Protein AF-0000000074210516 (afdb_homodimer)

InterPro domains:
  IPR000072 PDGF/VEGF domain [PF00341] (25-112)
  IPR000072 PDGF/VEGF domain [PS50278] (55-117)
  IPR029034 Cystine-knot cytokine [G3DSA:2.10.90.10] (8-129)
  IPR029034 Cystine-knot cytokine [SSF57501] (15-116)

Nearest PDB structures (foldseek):
  2x1w-assembly2_C  TM=8.135E-01  e=5.808E-06  Homo sapiens
  8fcu-assembly1_I  TM=5.838E-01  e=8.949E+00  Nostoc sp. 'Peltigera membranacea cyanobiont' 210A
  2x03-assembly1_A  TM=2.018E-01  e=4.425E+00  Streptomyces coelicolor A3(2)
  8ow0-assembly1_N  TM=2.226E-01  e=3.375E+00  Saccharomyces cerevisiae
  8y3n-assembly1_D  TM=1.874E-01  e=4.931E+00  Emesvirus zinderi

Foldseek 3Di:
DVVVVVVVVVVVVVCCVVQAAQKFWDWDWDADDDPDPQKAWVPRTDIATFWWCVRHPDPDPQKIKHFPAKDKDKDKTWMKGFDCPDPVDSDGDIDDIDIWIWIDIHGGTMDIDGDDPVVVPPVVDDSVGPGPPPDD/DVVVVVVVVVVVVVCCVVQAAQKFWDWDWDADDDPDPQKAWVPRTDIATFWWCVRHPDPDPQKIKHFPAKDKDKDKTWMKGFDCPDPVDSDGDIDDIDIWIWIDIHGGTMDIDGDDPVVVPPVVDDSVGPTPPPDD

Solvent-accessible surface area (backbone atoms only — not comparable to full-atom values): 14757 Å² total; per-residue (Å²): 112,72,66,57,49,51,51,46,16,51,51,43,39,48,49,26,58,74,72,24,36,38,46,57,39,31,79,31,38,45,63,65,81,76,86,46,86,52,48,42,55,41,55,52,42,40,70,36,28,37,40,28,58,45,42,8,46,46,89,48,87,63,35,39,21,32,61,74,36,69,44,78,43,79,44,39,25,41,30,39,41,53,38,73,54,55,95,86,46,92,51,65,45,74,47,78,72,40,74,40,48,37,44,38,70,27,32,70,26,27,32,66,39,71,69,44,93,73,54,71,59,57,79,69,58,71,63,61,52,59,79,50,80,68,82,128,109,71,64,57,50,50,51,47,16,51,50,43,38,49,48,26,59,74,72,24,35,37,46,59,40,33,79,30,38,45,63,63,82,76,84,46,87,52,48,43,55,40,55,51,42,40,70,36,29,38,41,28,59,45,43,8,45,47,88,49,86,62,36,40,20,31,59,74,36,69,44,78,44,78,44,39,25,40,31,40,38,53,38,73,53,56,94,86,46,90,51,64,45,74,47,78,72,39,71,38,48,36,42,39,70,28,33,69,26,27,32,68,40,70,70,46,92,72,54,71,60,57,78,68,58,69,62,63,53,58,78,49,80,66,83,127

Secondary structure (DSSP, 8-state):
-HHHHHHHHHHHHHHHHHHTBTTS-EEEEEE---S-TTEEEESSEEEEEE-STTT-B-SSTTEEEEEEEEEEEEEEEEEEEEEE--TTS--EEEPPPEEEEEEEEEEEEEEEEE--TTGGGTTS-------B----/-HHHHHHHHHHHHHHHHHHTBTTS-EEEEEE---S-TTEEEESSEEEEEE-STTT-B-SSTTEEEEEEEEEEEEEEEEEEEEEE--TTS--EEEPPPEEEEEEEEEEEEEEEEE--TTGGGTTS-------B----

Radius of gyration: 23.24 Å; Cα contacts (8 Å, |Δi|>4): 581; chains: 2; bounding box: 39×78×63 Å

pLDDT: mean 83.71, std 19.77, range [29.58, 98.62]

Sequence (272 aa):
MITEDYAKAFDHGARVRNEGACHQPRSMIIYVNKTDPSKVHLPRGTVLHRCNDQTGCCSNPSESCVAIEMQTVELYFITITLQVQSPFKNRRVRQSPKIEKLLFTNHTLCGCRIRNSSDQDINSDDDHNRENEVDLMITEDYAKAFDHGARVRNEGACHQPRSMIIYVNKTDPSKVHLPRGTVLHRCNDQTGCCSNPSESCVAIEMQTVELYFITITLQVQSPFKNRRVRQSPKIEKLLFTNHTLCGCRIRNSSDQDINSDDDHNRENEVDL

Organism: Dermatophagoides pteronyssinus (NCBI:txid6956)

Structure (mmCIF, N/CA/C/O backbone):
data_AF-0000000074210516-model_v1
#
loop_
_entity.id
_entity.type
_entity.pdbx_description
1 polymer 'Uncharacterized protein LOC113796617 isoform X2'
#
loop_
_atom_site.group_PDB
_atom_site.id
_atom_site.type_symbol
_atom_site.label_atom_id
_atom_site.label_alt_id
_atom_site.label_comp_id
_atom_site.label_asym_id
_atom_site.label_entity_id
_atom_site.label_seq_id
_atom_site.pdbx_PDB_ins_code
_atom_site.Cartn_x
_atom_site.Cartn_y
_atom_site.Cartn_z
_atom_site.occupancy
_atom_site.B_iso_or_equiv
_atom_site.auth_seq_id
_atom_site.auth_comp_id
_atom_site.auth_asym_id
_atom_site.auth_atom_id
_atom_site.pdbx_PDB_model_num
ATOM 1 N N . MET A 1 1 ? -13.516 24.891 22.609 1 54.72 1 MET A N 1
ATOM 2 C CA . MET A 1 1 ? -13.469 24.672 21.172 1 54.72 1 MET A CA 1
ATOM 3 C C . MET A 1 1 ? -12.031 24.422 20.703 1 54.72 1 MET A C 1
ATOM 5 O O . MET A 1 1 ? -11.758 23.422 20.031 1 54.72 1 MET A O 1
ATOM 9 N N . ILE A 1 2 ? -11.094 25.359 21.172 1 62.84 2 ILE A N 1
ATOM 10 C CA . ILE A 1 2 ? -9.688 25.328 20.781 1 62.84 2 ILE A CA 1
ATOM 11 C C . ILE A 1 2 ? -9.016 24.094 21.359 1 62.84 2 ILE A C 1
ATOM 13 O O . ILE A 1 2 ? -8.328 23.359 20.656 1 62.84 2 ILE A O 1
ATOM 17 N N . THR A 1 3 ? -9.508 23.812 22.562 1 77.81 3 THR A N 1
ATOM 18 C CA . THR A 1 3 ? -8.867 22.703 23.266 1 77.81 3 THR A CA 1
ATOM 19 C C . THR A 1 3 ? -9.266 21.359 22.656 1 77.81 3 THR A C 1
ATOM 21 O O . THR A 1 3 ? -8.438 20.453 22.547 1 77.81 3 THR A O 1
ATOM 24 N N . GLU A 1 4 ? -10.461 21.328 22.234 1 90.12 4 GLU A N 1
ATOM 25 C CA . GLU A 1 4 ? -10.938 20.078 21.656 1 90.12 4 GLU A CA 1
ATOM 26 C C . GLU A 1 4 ? -10.258 19.797 20.328 1 90.12 4 GLU A C 1
ATOM 28 O O . GLU A 1 4 ? -9.898 18.641 20.031 1 90.12 4 GLU A O 1
ATOM 33 N N . ASP A 1 5 ? -10 20.812 19.641 1 93 5 ASP A N 1
ATOM 34 C CA . ASP A 1 5 ? -9.336 20.656 18.359 1 93 5 ASP A CA 1
ATOM 35 C C . ASP A 1 5 ? -7.891 20.203 18.531 1 93 5 ASP A C 1
ATOM 37 O O . ASP A 1 5 ? -7.395 19.375 17.766 1 93 5 ASP A O 1
ATOM 41 N N . TYR A 1 6 ? -7.281 20.688 19.594 1 94.38 6 TYR A N 1
ATOM 42 C CA . TYR A 1 6 ? -5.914 20.281 19.891 1 94.38 6 TYR A CA 1
ATOM 43 C C . TYR A 1 6 ? -5.852 18.812 20.266 1 94.38 6 TYR A C 1
ATOM 45 O O . TYR A 1 6 ? -4.945 18.094 19.828 1 94.38 6 TYR A O 1
ATOM 53 N N . ALA A 1 7 ? -6.848 18.453 21 1 96.5 7 ALA A N 1
ATOM 54 C CA . ALA A 1 7 ? -6.898 17.047 21.406 1 96.5 7 ALA A CA 1
ATOM 55 C C . ALA A 1 7 ? -7.078 16.141 20.188 1 96.5 7 ALA A C 1
ATOM 57 O O . ALA A 1 7 ? -6.438 15.086 20.094 1 96.5 7 ALA A O 1
ATOM 58 N N . LYS A 1 8 ? -7.891 16.516 19.281 1 97.81 8 LYS A N 1
ATOM 59 C CA . LYS A 1 8 ? -8.133 15.719 18.078 1 97.81 8 LYS A CA 1
ATOM 60 C C . LYS A 1 8 ? -6.879 15.656 17.203 1 97.81 8 LYS A C 1
ATOM 62 O O . LYS A 1 8 ? -6.594 14.625 16.594 1 97.81 8 LYS A O 1
ATOM 67 N N . ALA A 1 9 ? -6.188 16.781 17.172 1 97.88 9 ALA A N 1
ATOM 68 C CA . ALA A 1 9 ? -4.945 16.812 16.406 1 97.88 9 ALA A CA 1
ATOM 69 C C . ALA A 1 9 ? -3.895 15.898 17.031 1 97.88 9 ALA A C 1
ATOM 71 O O . ALA A 1 9 ? -3.199 15.172 16.312 1 97.88 9 ALA A O 1
ATOM 72 N N . PHE A 1 10 ? -3.844 15.906 18.328 1 97.44 10 PHE A N 1
ATOM 73 C CA . PHE A 1 10 ? -2.896 15.047 19.016 1 97.44 10 PHE A CA 1
ATOM 74 C C . PHE A 1 10 ? -3.258 13.578 18.828 1 97.44 10 PHE A C 1
ATOM 76 O O . PHE A 1 10 ? -2.381 12.734 18.625 1 97.44 10 PHE A O 1
ATOM 83 N N . ASP A 1 11 ? -4.535 13.273 18.906 1 97.75 11 ASP A N 1
ATOM 84 C CA . ASP A 1 11 ? -4.996 11.906 18.703 1 97.75 11 ASP A CA 1
ATOM 85 C C . ASP A 1 11 ? -4.656 11.422 17.297 1 97.75 11 ASP A C 1
ATOM 87 O O . ASP A 1 11 ? -4.203 10.289 17.125 1 97.75 11 ASP A O 1
ATOM 91 N N . HIS A 1 12 ? -4.895 12.258 16.375 1 98.25 12 HIS A N 1
ATOM 92 C CA . HIS A 1 12 ? -4.555 11.898 15 1 98.25 12 HIS A CA 1
ATOM 93 C C . HIS A 1 12 ? -3.062 11.617 14.859 1 98.25 12 HIS A C 1
ATOM 95 O O . HIS A 1 12 ? -2.672 10.609 14.258 1 98.25 12 HIS A O 1
ATOM 101 N N . GLY A 1 13 ? -2.219 12.508 15.352 1 97.5 13 GLY A N 1
ATOM 102 C CA . GLY A 1 13 ? -0.781 12.289 15.328 1 97.5 13 GLY A CA 1
ATOM 103 C C . GLY A 1 13 ? -0.368 10.977 15.961 1 97.5 13 GLY A C 1
ATOM 104 O O . GLY A 1 13 ? 0.507 10.281 15.445 1 97.5 13 GLY A O 1
ATOM 105 N N . ALA A 1 14 ? -1.009 10.641 17.062 1 97.81 14 ALA A N 1
ATOM 106 C CA . ALA A 1 14 ? -0.721 9.383 17.766 1 97.81 14 ALA A CA 1
ATOM 107 C C . ALA A 1 14 ? -1.106 8.188 16.906 1 97.81 14 ALA A C 1
ATOM 109 O O . ALA A 1 14 ? -0.384 7.188 16.859 1 97.81 14 ALA A O 1
ATOM 110 N N . ARG A 1 15 ? -2.219 8.273 16.266 1 97.44 15 ARG A N 1
ATOM 111 C CA . ARG A 1 15 ? -2.656 7.195 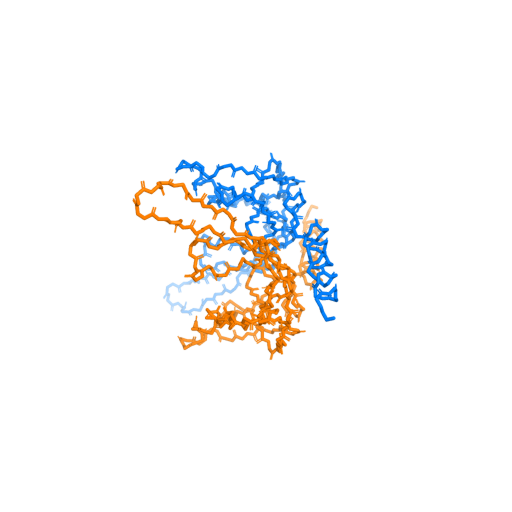15.383 1 97.44 15 ARG A CA 1
ATOM 112 C C . ARG A 1 15 ? -1.637 6.941 14.273 1 97.44 15 ARG A C 1
ATOM 114 O O . ARG A 1 15 ? -1.282 5.793 14 1 97.44 15 A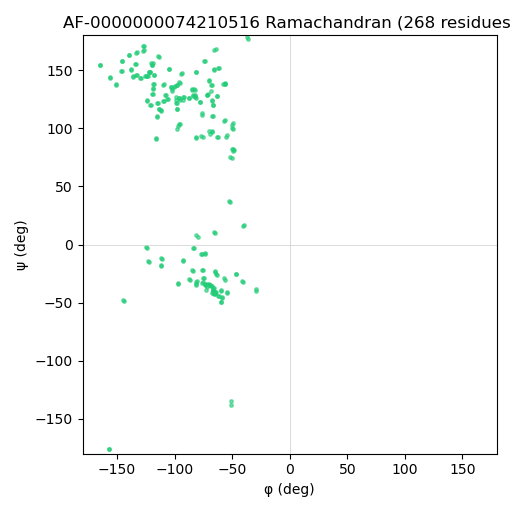RG A O 1
ATOM 121 N N . VAL A 1 16 ? -1.176 8.031 13.672 1 97.81 16 VAL A N 1
ATOM 122 C CA . VAL A 1 16 ? -0.21 7.906 12.586 1 97.81 16 VAL A CA 1
ATOM 123 C C . VAL A 1 16 ? 1.096 7.324 13.125 1 97.81 16 VAL A C 1
ATOM 125 O O . VAL A 1 16 ? 1.711 6.469 12.484 1 97.81 16 VAL A O 1
ATOM 128 N N . ARG A 1 17 ? 1.517 7.766 14.234 1 96.44 17 ARG A N 1
ATOM 129 C CA . ARG A 1 17 ? 2.736 7.242 14.844 1 96.44 17 ARG A CA 1
ATOM 130 C C . ARG A 1 17 ? 2.615 5.746 15.102 1 96.44 17 ARG A C 1
ATOM 132 O O . ARG A 1 17 ? 3.566 4.992 14.883 1 96.44 1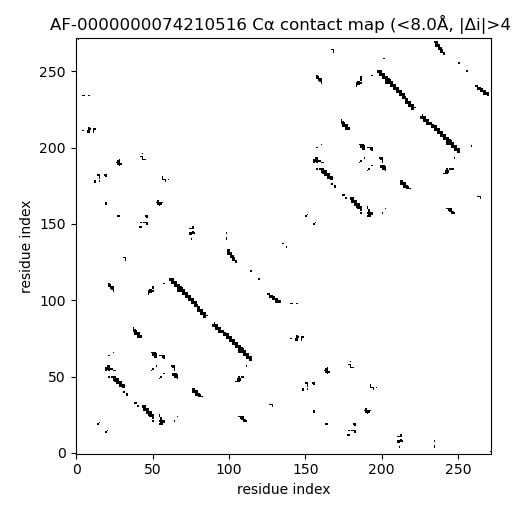7 ARG A O 1
ATOM 139 N N . ASN A 1 18 ? 1.484 5.297 15.531 1 96.75 18 ASN A N 1
ATOM 140 C CA . ASN A 1 18 ? 1.283 3.902 15.914 1 96.75 18 ASN A CA 1
ATOM 141 C C . ASN A 1 18 ? 1.036 3.016 14.695 1 96.75 18 ASN A C 1
ATOM 143 O O . ASN A 1 18 ? 1.5 1.875 14.648 1 96.75 18 ASN A O 1
ATOM 147 N N . GLU A 1 19 ? 0.359 3.588 13.703 1 97 19 GLU A N 1
ATOM 148 C CA . GLU A 1 19 ? -0.12 2.736 12.617 1 97 19 GLU A CA 1
ATOM 149 C C . GLU A 1 19 ? 0.609 3.041 11.312 1 97 19 GLU A C 1
ATOM 151 O O . GLU A 1 19 ? 0.615 2.221 10.391 1 97 19 GLU A O 1
ATOM 156 N N . GLY A 1 20 ? 1.212 4.18 11.258 1 97.69 20 GLY A N 1
ATOM 157 C CA . GLY A 1 20 ? 1.669 4.617 9.945 1 97.69 20 GLY A CA 1
ATOM 158 C C . GLY A 1 20 ? 3.152 4.93 9.906 1 97.69 20 GLY A C 1
ATOM 159 O O . GLY A 1 20 ? 3.689 5.281 8.859 1 97.69 20 GLY A O 1
ATOM 160 N N . ALA A 1 21 ? 3.805 4.824 11.055 1 97.06 21 ALA A N 1
ATOM 161 C CA . ALA A 1 21 ? 5.234 5.125 11.07 1 97.06 21 ALA A CA 1
ATOM 162 C C . ALA A 1 21 ? 6.016 4.117 10.234 1 97.06 21 ALA A C 1
ATOM 164 O O . ALA A 1 21 ? 5.602 2.963 10.094 1 97.06 21 ALA A O 1
ATOM 165 N N . CYS A 1 22 ? 7.145 4.547 9.672 1 97.75 22 CYS A N 1
ATOM 166 C CA . CYS A 1 22 ? 8.031 3.693 8.883 1 97.75 22 CYS A CA 1
ATOM 167 C C . CYS A 1 22 ? 8.938 2.871 9.789 1 97.75 22 CYS A C 1
ATOM 169 O O . CYS A 1 22 ? 10.023 3.32 10.164 1 97.75 22 CYS A O 1
ATOM 171 N N . HIS A 1 23 ? 8.477 1.707 10.102 1 95.44 23 HIS A N 1
ATOM 172 C CA . HIS A 1 23 ? 9.289 0.825 10.93 1 95.44 23 HIS A CA 1
ATOM 173 C C . HIS A 1 23 ? 9.117 -0.633 10.516 1 95.44 23 HIS A C 1
ATOM 175 O O . HIS A 1 23 ? 10.102 -1.361 10.367 1 95.44 23 HIS A O 1
ATOM 181 N N . GLN A 1 24 ? 7.906 -1.061 10.375 1 96.12 24 GLN A N 1
ATOM 182 C CA . GLN A 1 24 ? 7.613 -2.438 9.992 1 96.12 24 GLN A CA 1
ATOM 183 C C . GLN A 1 24 ? 7.062 -2.51 8.57 1 96.12 24 GLN A C 1
ATOM 185 O O . GLN A 1 24 ? 6.203 -1.712 8.188 1 96.12 24 GLN A O 1
ATOM 190 N N . PRO A 1 25 ? 7.539 -3.516 7.84 1 98 25 PRO A N 1
ATOM 191 C CA . PRO A 1 25 ? 6.965 -3.697 6.504 1 98 25 PRO A CA 1
ATOM 192 C C . PRO A 1 25 ? 5.473 -4.016 6.543 1 98 25 PRO A C 1
ATOM 194 O O . PRO A 1 25 ? 4.977 -4.547 7.543 1 98 25 PRO A O 1
ATOM 197 N N . ARG A 1 26 ? 4.766 -3.648 5.504 1 98.12 26 ARG A N 1
ATOM 198 C CA . ARG A 1 26 ? 3.33 -3.893 5.414 1 98.12 26 ARG A CA 1
ATOM 199 C C . ARG A 1 26 ? 3 -4.777 4.215 1 98.12 26 ARG A C 1
ATOM 201 O O . ARG A 1 26 ? 3.729 -4.781 3.223 1 98.12 26 ARG A O 1
ATOM 208 N N . SER A 1 27 ? 1.932 -5.449 4.32 1 97.44 27 SER A N 1
ATOM 209 C CA . SER A 1 27 ? 1.502 -6.355 3.262 1 97.44 27 SER A CA 1
ATOM 210 C C . SER A 1 27 ? 1.103 -5.586 2.006 1 97.44 27 SER A C 1
ATOM 212 O O . SER A 1 27 ? 0.46 -4.539 2.09 1 97.44 27 SER A O 1
ATOM 214 N N . MET A 1 28 ? 1.498 -6.066 0.887 1 98.06 28 MET A N 1
ATOM 215 C CA . MET A 1 28 ? 1.169 -5.508 -0.422 1 98.06 28 MET A CA 1
ATOM 216 C C . MET A 1 28 ? 1.032 -6.609 -1.466 1 98.06 28 MET A C 1
ATOM 218 O O . MET A 1 28 ? 1.667 -7.66 -1.352 1 98.06 28 MET A O 1
ATOM 222 N N . ILE A 1 29 ? 0.2 -6.332 -2.398 1 97.88 29 ILE A N 1
ATOM 223 C CA . ILE A 1 29 ? 0.062 -7.266 -3.51 1 97.88 29 ILE A CA 1
ATOM 224 C C . ILE A 1 29 ? 1.139 -6.984 -4.555 1 97.88 29 ILE A C 1
ATOM 226 O O . ILE A 1 29 ? 1.304 -5.848 -4.996 1 97.88 29 ILE A O 1
ATOM 230 N N . ILE A 1 30 ? 1.828 -8.008 -4.898 1 97.31 30 ILE A N 1
ATOM 231 C CA . ILE A 1 30 ? 2.82 -7.941 -5.965 1 97.31 30 ILE A CA 1
ATOM 232 C C . ILE A 1 30 ? 2.463 -8.938 -7.066 1 97.31 30 ILE A C 1
ATOM 234 O O . ILE A 1 30 ? 2.367 -10.141 -6.816 1 97.31 30 ILE A O 1
ATOM 238 N N . TYR A 1 31 ? 2.258 -8.406 -8.234 1 95.12 31 TYR A N 1
ATOM 239 C CA . TYR A 1 31 ? 1.896 -9.273 -9.352 1 95.12 31 TYR A CA 1
ATOM 240 C C . TYR A 1 31 ? 3.135 -9.93 -9.953 1 95.12 31 TYR A C 1
ATOM 242 O O . TYR A 1 31 ? 4.215 -9.336 -9.969 1 95.12 31 TYR A O 1
ATOM 250 N N . VAL A 1 32 ? 2.869 -11.078 -10.414 1 93.94 32 VAL A N 1
ATOM 251 C CA . VAL A 1 32 ? 3.953 -11.797 -11.07 1 93.94 32 VAL A CA 1
ATOM 252 C C . VAL A 1 32 ? 4.34 -11.086 -12.367 1 93.94 32 VAL A C 1
ATOM 254 O O . VAL A 1 32 ? 3.473 -10.719 -13.164 1 93.94 32 VAL A O 1
ATOM 257 N N . ASN A 1 33 ? 5.594 -10.75 -12.484 1 82.06 33 ASN A N 1
ATOM 258 C CA . ASN A 1 33 ? 6.078 -10.195 -13.742 1 82.06 33 ASN A CA 1
ATOM 259 C C . ASN A 1 33 ? 6.047 -11.234 -14.859 1 82.06 33 ASN A C 1
ATOM 261 O O . ASN A 1 33 ? 6.832 -12.188 -14.852 1 82.06 33 ASN A O 1
ATOM 265 N N . LYS A 1 34 ? 5.141 -10.961 -15.734 1 74.88 34 LYS A N 1
ATOM 266 C CA . LYS A 1 34 ? 4.973 -11.938 -16.812 1 74.88 34 LYS A CA 1
ATOM 267 C C . LYS A 1 34 ? 6.094 -11.82 -17.844 1 74.88 34 LYS A C 1
ATOM 269 O O . LYS A 1 34 ? 6.324 -10.742 -18.391 1 74.88 34 LYS A O 1
ATOM 274 N N . THR A 1 35 ? 6.934 -12.82 -17.938 1 76.38 35 THR A N 1
ATOM 275 C CA . THR A 1 35 ? 7.93 -12.875 -19.016 1 76.38 35 THR A CA 1
ATOM 276 C C . THR A 1 35 ? 7.355 -13.547 -20.25 1 76.38 35 THR A C 1
ATOM 278 O O . THR A 1 35 ? 7.746 -13.227 -21.375 1 76.38 35 THR A O 1
ATOM 281 N N . ASP A 1 36 ? 6.426 -14.461 -20.031 1 81.19 36 ASP A N 1
ATOM 282 C CA . ASP A 1 36 ? 5.758 -15.211 -21.094 1 81.19 36 ASP A CA 1
ATOM 283 C C . ASP A 1 36 ? 4.266 -14.883 -21.141 1 81.19 36 ASP A C 1
ATOM 285 O O . ASP A 1 36 ? 3.508 -15.297 -20.266 1 81.19 36 ASP A O 1
ATOM 289 N N . PRO A 1 37 ? 3.918 -14.211 -22.188 1 83.06 37 PRO A N 1
ATOM 290 C CA . PRO A 1 37 ? 2.514 -13.797 -22.266 1 83.06 37 PRO A CA 1
ATOM 291 C C . PRO A 1 37 ? 1.558 -14.984 -22.359 1 83.06 37 PRO A C 1
ATOM 293 O O . PRO A 1 37 ? 0.363 -14.844 -22.078 1 83.06 37 PRO A O 1
ATOM 296 N N . SER A 1 38 ? 2.029 -16.094 -22.859 1 84.56 38 SER A N 1
ATOM 297 C CA . SER A 1 38 ? 1.173 -17.266 -23 1 84.56 38 SER A CA 1
ATOM 298 C C . SER A 1 38 ? 0.952 -17.969 -21.672 1 84.56 38 SER A C 1
ATOM 300 O O . SER A 1 38 ? 0.129 -18.875 -21.562 1 84.56 38 SER A O 1
ATOM 302 N N . LYS A 1 39 ? 1.723 -17.469 -20.719 1 88.44 39 LYS A N 1
ATOM 303 C CA . LYS A 1 39 ? 1.672 -18.125 -19.406 1 88.44 39 LYS A CA 1
ATOM 304 C C . LYS A 1 39 ? 0.846 -17.297 -18.422 1 88.44 39 LYS A C 1
ATOM 306 O O . LYS A 1 39 ? 0.975 -16.078 -18.359 1 88.44 39 LYS A O 1
ATOM 311 N N . VAL A 1 40 ? 0.035 -18.047 -17.75 1 89.94 40 VAL A N 1
ATOM 312 C CA . VAL A 1 40 ? -0.747 -17.422 -16.703 1 89.94 40 VAL A CA 1
ATOM 313 C C . VAL A 1 40 ? -0.413 -18.062 -15.352 1 89.94 40 VAL A C 1
ATOM 315 O O . VAL A 1 40 ? -0.429 -19.281 -15.227 1 89.94 40 VAL A O 1
ATOM 318 N N . HIS A 1 41 ? -0.117 -17.219 -14.414 1 94.44 41 HIS A N 1
ATOM 319 C CA . HIS A 1 41 ? 0.14 -17.688 -13.055 1 94.44 41 HIS A CA 1
ATOM 320 C C . HIS A 1 41 ? -1.111 -17.578 -12.195 1 94.44 41 HIS A C 1
ATOM 322 O O . HIS A 1 41 ? -1.831 -16.578 -12.258 1 94.44 41 HIS A O 1
ATOM 328 N N . LEU A 1 42 ? -1.248 -18.625 -11.391 1 93.81 42 LEU A N 1
ATOM 329 C CA . LEU A 1 42 ? -2.34 -18.609 -10.422 1 93.81 42 LEU A CA 1
ATOM 330 C C . LEU A 1 42 ? -1.811 -18.797 -9.008 1 93.81 42 LEU A C 1
ATOM 332 O O . LEU A 1 42 ? -1.242 -19.844 -8.688 1 93.81 42 LEU A O 1
ATOM 336 N N . PRO A 1 43 ? -2.086 -17.875 -8.078 1 95.62 43 PRO A N 1
ATOM 337 C CA . PRO A 1 43 ? -2.729 -16.578 -8.312 1 95.62 43 PRO A CA 1
ATOM 338 C C . PRO A 1 43 ? -1.875 -15.641 -9.172 1 95.62 43 PRO A C 1
ATOM 340 O O . PRO A 1 43 ? -0.696 -15.922 -9.406 1 95.62 43 PRO A O 1
ATOM 343 N N . ARG A 1 44 ? -2.551 -14.516 -9.656 1 94.5 44 ARG A N 1
ATOM 344 C CA . ARG A 1 44 ? -1.854 -13.562 -10.516 1 94.5 44 ARG A CA 1
ATOM 345 C C . ARG A 1 44 ? -0.844 -12.742 -9.727 1 94.5 44 ARG A C 1
ATOM 347 O O . ARG A 1 44 ? 0.155 -12.273 -10.273 1 94.5 44 ARG A O 1
ATOM 354 N N . GLY A 1 45 ? -1.232 -12.492 -8.516 1 96.38 45 GLY A N 1
ATOM 355 C CA . GLY A 1 45 ? -0.37 -11.773 -7.59 1 96.38 45 GLY A CA 1
ATOM 356 C C . GLY A 1 45 ? -0.173 -12.508 -6.273 1 96.38 45 GLY A C 1
ATOM 357 O O . GLY A 1 45 ? -0.824 -13.523 -6.02 1 96.38 45 GLY A O 1
ATOM 358 N N . THR A 1 46 ? 0.72 -12.008 -5.496 1 97.81 46 THR A N 1
ATOM 359 C CA . THR A 1 46 ? 1.025 -12.602 -4.203 1 97.81 46 THR A CA 1
ATOM 360 C C . THR A 1 46 ? 1.104 -11.531 -3.119 1 97.81 46 THR A C 1
ATOM 362 O O . THR A 1 46 ? 1.133 -10.336 -3.422 1 97.81 46 THR A O 1
ATOM 365 N N . VAL A 1 47 ? 1.064 -11.977 -1.89 1 98.12 47 VAL A N 1
ATOM 366 C CA . VAL A 1 47 ? 1.162 -11.086 -0.737 1 98.12 47 VAL A CA 1
ATOM 367 C C . VAL A 1 47 ? 2.598 -11.07 -0.219 1 98.12 47 VAL A C 1
ATOM 369 O O . VAL A 1 47 ? 3.129 -12.102 0.195 1 98.12 47 VAL A O 1
ATOM 372 N N . LEU A 1 48 ? 3.168 -9.945 -0.294 1 98.5 48 LEU A N 1
ATOM 373 C CA . LEU A 1 48 ? 4.5 -9.719 0.259 1 98.5 48 LEU A CA 1
ATOM 374 C C . LEU A 1 48 ? 4.504 -8.516 1.198 1 98.5 48 LEU A C 1
ATOM 376 O O . LEU A 1 48 ? 3.533 -7.762 1.252 1 98.5 48 LEU A O 1
ATOM 380 N N . HIS A 1 49 ? 5.578 -8.438 1.931 1 98.5 49 HIS A N 1
ATOM 381 C CA . HIS A 1 49 ? 5.754 -7.258 2.768 1 98.5 49 HIS A CA 1
ATOM 382 C C . HIS A 1 49 ? 6.707 -6.258 2.117 1 98.5 49 HIS A C 1
ATOM 384 O O . HIS A 1 49 ? 7.738 -6.648 1.562 1 98.5 49 HIS A O 1
ATOM 390 N N . ARG A 1 50 ? 6.34 -4.961 2.154 1 98.31 50 ARG A N 1
ATOM 391 C CA . ARG A 1 50 ? 7.105 -3.916 1.481 1 98.31 50 ARG A CA 1
ATOM 392 C C . ARG A 1 50 ? 7.227 -2.676 2.361 1 98.31 50 ARG A C 1
ATOM 394 O O . ARG A 1 50 ? 6.395 -2.447 3.24 1 98.31 50 ARG A O 1
ATOM 401 N N . CYS A 1 51 ? 8.312 -2.061 2.096 1 98.44 51 CYS A N 1
ATOM 402 C CA . CYS A 1 51 ? 8.562 -0.744 2.674 1 98.44 51 CYS A CA 1
ATOM 403 C C . CYS A 1 51 ? 8.555 0.335 1.598 1 98.44 51 CYS A C 1
ATOM 405 O O . CYS A 1 51 ? 9.398 0.331 0.701 1 98.44 51 CYS A O 1
ATOM 407 N N . ASN A 1 52 ? 7.629 1.218 1.661 1 97.62 52 ASN A N 1
ATOM 408 C CA . ASN A 1 52 ? 7.625 2.396 0.801 1 97.62 52 ASN A CA 1
ATOM 409 C C . ASN A 1 52 ? 6.805 3.531 1.406 1 97.62 52 ASN A C 1
ATOM 411 O O . ASN A 1 52 ? 6.324 3.422 2.535 1 97.62 52 ASN A O 1
ATOM 415 N N . ASP A 1 53 ? 6.652 4.609 0.71 1 96.75 53 ASP A N 1
ATOM 416 C CA . ASP A 1 53 ? 6.012 5.797 1.271 1 96.75 53 ASP A CA 1
ATOM 417 C C . ASP A 1 53 ? 4.504 5.602 1.392 1 96.75 53 ASP A C 1
ATOM 419 O O . ASP A 1 53 ? 3.818 6.402 2.031 1 96.75 53 ASP A O 1
ATOM 423 N N . GLN A 1 54 ? 3.965 4.508 0.87 1 97.31 54 GLN A N 1
ATOM 424 C CA . GLN A 1 54 ? 2.555 4.172 1.038 1 97.31 54 GLN A CA 1
ATOM 425 C C . GLN A 1 54 ? 2.348 3.266 2.248 1 97.31 54 GLN A C 1
ATOM 427 O O . GLN A 1 54 ? 1.218 3.084 2.709 1 97.31 54 GLN A O 1
ATOM 432 N N . THR A 1 55 ? 3.469 2.709 2.77 1 97.5 55 THR A N 1
ATOM 433 C CA . THR A 1 55 ? 3.365 1.762 3.875 1 97.5 55 THR A CA 1
ATOM 434 C C . THR A 1 55 ? 3.955 2.352 5.152 1 97.5 55 THR A C 1
ATOM 436 O O . THR A 1 55 ? 3.773 1.801 6.238 1 97.5 55 THR A O 1
ATOM 439 N N . GLY A 1 56 ? 4.668 3.488 4.992 1 98.06 56 GLY A N 1
ATOM 440 C CA . GLY A 1 56 ? 5.273 4.137 6.145 1 98.06 56 GLY A CA 1
ATOM 441 C C . GLY A 1 56 ? 5.527 5.617 5.93 1 98.06 56 GLY A C 1
ATOM 442 O O . GLY A 1 56 ? 5.938 6.031 4.844 1 98.06 56 GLY A O 1
ATOM 443 N N . CYS A 1 57 ? 5.363 6.375 6.914 1 96.88 57 CYS A N 1
ATOM 444 C CA . CYS A 1 57 ? 5.531 7.824 6.871 1 96.88 57 CYS A CA 1
ATOM 445 C C . CYS A 1 57 ? 6.773 8.258 7.641 1 96.88 57 CYS A C 1
ATOM 447 O O . CYS A 1 57 ? 6.922 7.922 8.82 1 96.88 57 CYS A O 1
ATOM 449 N N . CYS A 1 58 ? 7.629 8.93 6.996 1 96 58 CYS A N 1
ATOM 450 C CA . CYS A 1 58 ? 8.781 9.555 7.637 1 96 58 CYS A CA 1
ATOM 451 C C . CYS A 1 58 ? 8.477 11 8.016 1 96 58 CYS A C 1
ATOM 453 O O . CYS A 1 58 ? 7.754 11.695 7.305 1 96 58 CYS A O 1
ATOM 455 N N . SER A 1 59 ? 9.062 11.469 9.109 1 91.88 59 SER A N 1
ATOM 456 C CA . SER A 1 59 ? 8.797 12.812 9.602 1 91.88 59 SER A CA 1
ATOM 457 C C . SER A 1 59 ? 9.523 13.859 8.766 1 91.88 59 SER A C 1
ATOM 459 O O . SER A 1 59 ? 9.031 14.977 8.586 1 91.88 59 SER A O 1
ATOM 461 N N . ASN A 1 60 ? 10.633 13.484 8.305 1 91 60 ASN A N 1
ATOM 462 C CA . ASN A 1 60 ? 11.43 14.383 7.48 1 91 60 ASN A CA 1
ATOM 463 C C . ASN A 1 60 ? 11.039 14.289 6.008 1 91 60 ASN A C 1
ATOM 465 O O . ASN A 1 60 ? 11.109 13.219 5.41 1 91 60 ASN A O 1
ATOM 469 N N . PRO A 1 61 ? 10.719 15.422 5.383 1 88.75 61 PRO A N 1
ATOM 470 C CA . PRO A 1 61 ? 10.273 15.422 3.986 1 88.75 61 PRO A CA 1
ATOM 471 C C . PRO A 1 61 ? 11.359 14.953 3.02 1 88.75 61 PRO A C 1
ATOM 473 O O . PRO A 1 61 ? 11.055 14.539 1.898 1 88.75 61 PRO A O 1
ATOM 476 N N . SER A 1 62 ? 12.57 15.055 3.396 1 91.88 62 SER A N 1
ATOM 477 C CA . SER A 1 62 ? 13.672 14.656 2.527 1 91.88 62 SER A CA 1
ATOM 478 C C . SER A 1 62 ? 13.93 13.156 2.619 1 91.88 62 SER A C 1
ATOM 480 O O . SER A 1 62 ? 14.789 12.625 1.914 1 91.88 62 SER A O 1
ATOM 482 N N . GLU A 1 63 ? 13.156 12.508 3.498 1 94.88 63 GLU A N 1
A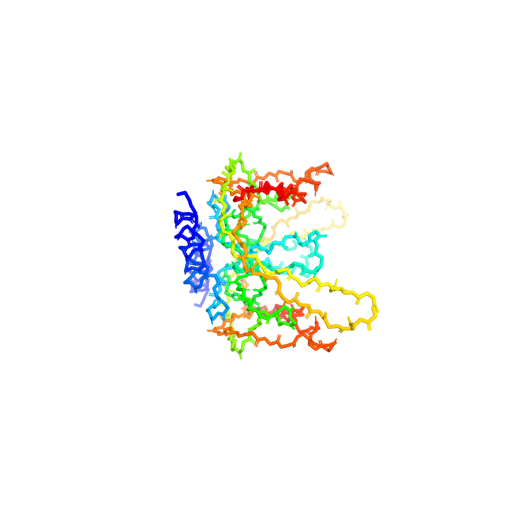TOM 483 C CA . GLU A 1 63 ? 13.352 11.078 3.686 1 94.88 63 GLU A CA 1
ATOM 484 C C . GLU A 1 63 ? 12.25 10.273 3.004 1 94.88 63 GLU A C 1
ATOM 486 O O . GLU A 1 63 ? 11.117 10.758 2.865 1 94.88 63 GLU A O 1
ATOM 491 N N . SER A 1 64 ? 12.617 9.078 2.602 1 96.69 64 SER A N 1
ATOM 492 C CA . SER A 1 64 ? 11.664 8.078 2.119 1 96.69 64 SER A CA 1
ATOM 493 C C . SER A 1 64 ? 11.734 6.801 2.949 1 96.69 64 SER A C 1
ATOM 495 O O . SER A 1 64 ? 12.789 6.477 3.51 1 96.69 64 SER A O 1
ATOM 497 N N . CYS A 1 65 ? 10.641 6.176 3.059 1 97.88 65 CYS A N 1
ATOM 498 C CA . CYS A 1 65 ? 10.586 4.891 3.744 1 97.88 65 CYS A CA 1
ATOM 499 C C . CYS A 1 65 ? 11.117 3.773 2.855 1 97.88 65 CYS A C 1
ATOM 501 O O . CYS A 1 65 ? 10.594 3.549 1.76 1 97.88 65 CYS A O 1
ATOM 503 N N . VAL A 1 66 ? 12.109 3.066 3.312 1 98.19 66 VAL A N 1
ATOM 504 C CA . VAL A 1 66 ? 12.75 2.068 2.463 1 98.19 66 VAL A CA 1
ATOM 505 C C . VAL A 1 66 ? 13.07 0.82 3.281 1 98.19 66 VAL A C 1
ATOM 507 O O . VAL A 1 66 ? 13.047 0.855 4.516 1 98.19 66 VAL A O 1
ATOM 510 N N . ALA A 1 67 ? 13.328 -0.298 2.559 1 98.12 67 ALA A N 1
ATOM 511 C CA . ALA A 1 67 ? 13.719 -1.543 3.213 1 98.12 67 ALA A CA 1
ATOM 512 C C . ALA A 1 67 ? 15.141 -1.455 3.754 1 98.12 67 ALA A C 1
ATOM 514 O O . ALA A 1 67 ? 16.062 -1.08 3.027 1 98.12 67 ALA A O 1
ATOM 515 N N . ILE A 1 68 ? 15.281 -1.788 4.988 1 97.81 68 ILE A N 1
ATOM 516 C CA . ILE A 1 68 ? 16.594 -1.883 5.605 1 97.81 68 ILE A CA 1
ATOM 517 C C . ILE A 1 68 ? 17.062 -3.336 5.602 1 97.81 68 ILE A C 1
ATOM 519 O O . ILE A 1 68 ? 18.266 -3.609 5.5 1 97.81 68 ILE A O 1
ATOM 523 N N . GLU A 1 69 ? 16.141 -4.27 5.742 1 98.25 69 GLU A N 1
ATOM 524 C CA . GLU A 1 69 ? 16.375 -5.707 5.691 1 98.25 69 GLU A CA 1
ATOM 525 C C . GLU A 1 69 ? 15.359 -6.41 4.797 1 98.25 69 GLU A C 1
ATOM 527 O O . GLU A 1 69 ? 14.203 -5.996 4.719 1 98.25 69 GLU A O 1
ATOM 532 N N . MET A 1 70 ? 15.82 -7.449 4.129 1 98.38 70 MET A N 1
ATOM 533 C CA . MET A 1 70 ? 14.977 -8.211 3.215 1 98.38 70 MET A CA 1
ATOM 534 C C . MET A 1 70 ? 15.352 -9.688 3.232 1 98.38 70 MET A C 1
ATOM 536 O O . MET A 1 70 ? 16.438 -10.055 3.666 1 98.38 70 MET A O 1
ATOM 540 N N . GLN A 1 71 ? 14.453 -10.484 2.85 1 98.38 71 GLN A N 1
ATOM 541 C CA . GLN A 1 71 ? 14.656 -11.914 2.66 1 98.38 71 GLN A CA 1
ATOM 542 C C . GLN A 1 71 ? 14.016 -12.398 1.363 1 98.38 71 GLN A C 1
ATOM 544 O O . GLN A 1 71 ? 12.969 -11.883 0.956 1 98.38 71 GLN A O 1
ATOM 549 N N . THR A 1 72 ? 14.664 -13.32 0.744 1 97.81 72 THR A N 1
ATOM 550 C CA . THR A 1 72 ? 14.086 -13.938 -0.443 1 97.81 72 THR A CA 1
ATOM 551 C C . THR A 1 72 ? 13.141 -15.07 -0.054 1 97.81 72 THR A C 1
ATOM 553 O O . THR A 1 72 ? 13.469 -15.898 0.801 1 97.81 72 THR A O 1
ATOM 556 N N . VAL A 1 73 ? 12.008 -15.109 -0.61 1 97.88 73 VAL A N 1
ATOM 557 C CA . VAL A 1 73 ? 11.047 -16.188 -0.354 1 97.88 73 VAL A CA 1
ATOM 558 C C . VAL A 1 73 ? 10.695 -16.875 -1.665 1 97.88 73 VAL A C 1
ATOM 560 O O . VAL A 1 73 ? 10.695 -16.266 -2.729 1 97.88 73 VAL A O 1
ATOM 563 N N . GLU A 1 74 ? 10.438 -18.141 -1.48 1 97.06 74 GLU A N 1
ATOM 564 C CA . GLU A 1 74 ? 10 -18.969 -2.607 1 97.06 74 GLU A CA 1
ATOM 565 C C . GLU A 1 74 ? 8.508 -19.281 -2.52 1 97.06 74 GLU A C 1
ATOM 567 O O . GLU A 1 74 ? 8.047 -19.844 -1.526 1 97.06 74 GLU A O 1
ATOM 572 N N . LEU A 1 75 ? 7.875 -18.953 -3.57 1 97.88 75 LEU A N 1
ATOM 573 C CA . LEU A 1 75 ? 6.438 -19.188 -3.566 1 97.88 75 LEU A CA 1
ATOM 574 C C . LEU A 1 75 ? 6.031 -20.062 -4.75 1 97.88 75 LEU A C 1
ATOM 576 O O . LEU A 1 75 ? 6.605 -19.953 -5.832 1 97.88 75 LEU A O 1
ATOM 580 N N . TYR A 1 76 ? 5.066 -20.875 -4.496 1 97.5 76 TYR A N 1
ATOM 581 C CA . TYR A 1 76 ? 4.637 -21.875 -5.477 1 97.5 76 TYR A CA 1
ATOM 582 C C . TYR A 1 76 ? 3.361 -21.422 -6.184 1 97.5 76 TYR A C 1
ATOM 584 O O . TYR A 1 76 ? 2.393 -21.016 -5.531 1 97.5 76 TYR A O 1
ATOM 592 N N . PHE A 1 77 ? 3.387 -21.531 -7.508 1 96.81 77 PHE A N 1
ATOM 593 C CA . PHE A 1 77 ? 2.264 -21.125 -8.344 1 96.81 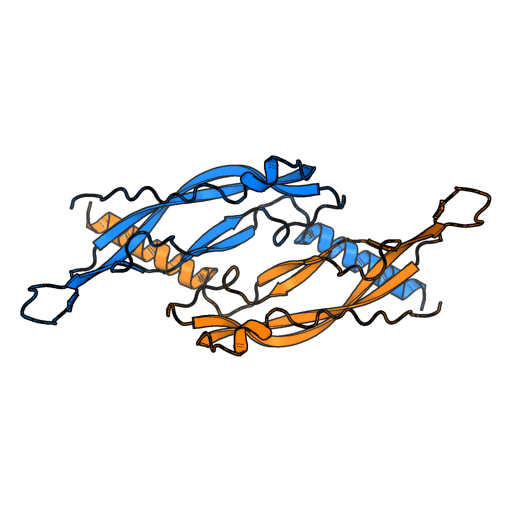77 PHE A CA 1
ATOM 594 C C . PHE A 1 77 ? 1.807 -22.266 -9.234 1 96.81 77 PHE A C 1
ATOM 596 O O . PHE A 1 77 ? 2.621 -23.078 -9.68 1 96.81 77 PHE A O 1
ATOM 603 N N . ILE A 1 78 ? 0.509 -22.312 -9.461 1 95.25 78 ILE A N 1
ATOM 604 C CA . ILE A 1 78 ? -0.008 -23.094 -10.578 1 95.25 78 ILE A CA 1
ATOM 605 C C . ILE A 1 78 ? 0.092 -22.281 -11.867 1 95.25 78 ILE A C 1
ATOM 607 O O . ILE A 1 78 ? -0.337 -21.125 -11.922 1 95.25 78 ILE A O 1
ATOM 611 N N . THR A 1 79 ? 0.664 -22.828 -12.891 1 93.56 79 THR A N 1
ATOM 612 C CA . THR A 1 79 ? 0.836 -22.125 -14.156 1 93.56 79 THR A CA 1
ATOM 613 C C . THR A 1 79 ? 0.097 -22.844 -15.281 1 93.56 79 THR A C 1
ATOM 615 O O . THR A 1 79 ? 0.142 -24.062 -15.375 1 93.56 79 THR A O 1
ATOM 618 N N . ILE A 1 80 ? -0.596 -22.031 -16.047 1 90.88 80 ILE A N 1
ATOM 619 C CA . ILE A 1 80 ? -1.291 -22.516 -17.234 1 90.88 80 ILE A CA 1
ATOM 620 C C . ILE A 1 80 ? -0.675 -21.906 -18.484 1 90.88 80 ILE A C 1
ATOM 622 O O . ILE A 1 80 ? -0.521 -20.688 -18.578 1 90.88 80 ILE A O 1
ATOM 626 N N . THR A 1 81 ? -0.209 -22.75 -19.375 1 87.38 81 THR A N 1
ATOM 627 C CA . THR A 1 81 ? 0.401 -22.266 -20.609 1 87.38 81 THR A CA 1
ATOM 628 C C . THR A 1 81 ? -0.512 -22.547 -21.812 1 87.38 81 THR A C 1
ATOM 630 O O . THR A 1 81 ? -1.08 -23.625 -21.922 1 87.38 81 THR A O 1
ATOM 633 N N . LEU A 1 82 ? -0.736 -21.484 -22.547 1 81.31 82 LEU A N 1
ATOM 634 C CA . LEU A 1 82 ? -1.495 -21.641 -23.797 1 81.31 82 LEU A CA 1
ATOM 635 C C . LEU A 1 82 ? -0.561 -21.812 -24.984 1 81.31 82 LEU A C 1
ATOM 637 O O . LEU A 1 82 ? 0.336 -21 -25.203 1 81.31 82 LEU A O 1
ATOM 641 N N . GLN A 1 83 ? -0.445 -23 -25.453 1 74.19 83 GLN A N 1
ATOM 642 C CA . GLN A 1 83 ? 0.418 -23.25 -26.594 1 74.19 83 GLN A CA 1
ATOM 643 C C . GLN A 1 83 ? -0.39 -23.312 -27.891 1 74.19 83 GLN A C 1
ATOM 645 O O . GLN A 1 83 ? -1.554 -23.719 -27.875 1 74.19 83 GLN A O 1
ATOM 650 N N . VAL A 1 84 ? 0.1 -22.469 -28.812 1 67.5 84 VAL A N 1
ATOM 651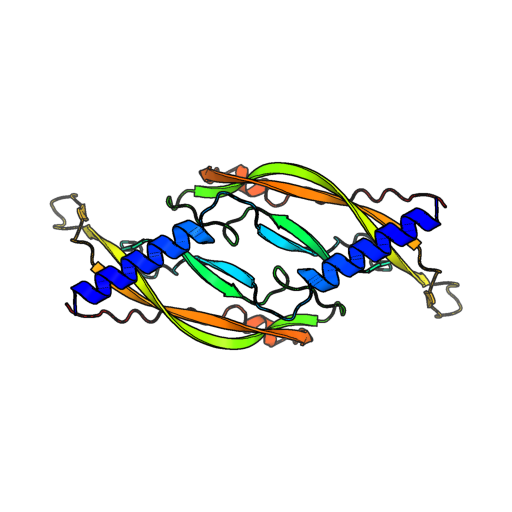 C CA . VAL A 1 84 ? -0.454 -22.578 -30.156 1 67.5 84 VAL A CA 1
ATOM 652 C C . VAL A 1 84 ? -0.003 -23.891 -30.797 1 67.5 84 VAL A C 1
ATOM 654 O O . VAL A 1 84 ? 1.194 -24.188 -30.844 1 67.5 84 VAL A O 1
ATOM 657 N N . GLN A 1 85 ? -0.765 -24.906 -30.719 1 64.5 85 GLN A N 1
ATOM 658 C CA . GLN A 1 85 ? -0.325 -26.094 -31.422 1 64.5 85 GLN A CA 1
ATOM 659 C C . GLN A 1 85 ? 0.048 -25.781 -32.875 1 64.5 85 GLN A C 1
ATOM 661 O O . GLN A 1 85 ? -0.107 -24.641 -33.312 1 64.5 85 GLN A O 1
ATOM 666 N N . SER A 1 86 ? -0.355 -26.547 -33.938 1 59.25 86 SER A N 1
ATOM 667 C CA . SER A 1 86 ? 0.048 -26.578 -35.344 1 59.25 86 SER A CA 1
ATOM 668 C C . SER A 1 86 ? -0.449 -25.344 -36.094 1 59.25 86 SER A C 1
ATOM 670 O O . SER A 1 86 ? -1.568 -24.891 -35.875 1 59.25 86 SER A O 1
ATOM 672 N N . PRO A 1 87 ? 0.549 -24.609 -36.875 1 59.06 87 PRO A N 1
ATOM 673 C CA . PRO A 1 87 ? 0.175 -23.453 -37.688 1 59.06 87 PRO A CA 1
ATOM 674 C C . PRO A 1 87 ? -1.146 -23.641 -38.438 1 59.06 87 PRO A C 1
ATOM 676 O O . PRO A 1 87 ? -1.791 -22.672 -38.844 1 59.06 87 PRO A O 1
ATOM 679 N N . PHE A 1 88 ? -1.372 -24.875 -38.781 1 64.5 88 PHE A N 1
ATOM 680 C CA . PHE A 1 88 ? -2.506 -25.109 -39.656 1 64.5 88 PHE A CA 1
ATOM 681 C C . PHE A 1 88 ? -3.801 -25.219 -38.844 1 64.5 88 PHE A C 1
ATOM 683 O O . PHE A 1 88 ? -4.891 -25.156 -39.406 1 64.5 88 PHE A O 1
ATOM 690 N N . LYS A 1 89 ? -3.73 -25.547 -37.562 1 57.72 89 LYS A N 1
ATOM 691 C CA . LYS A 1 89 ? -4.965 -25.641 -36.781 1 57.72 89 LYS A CA 1
ATOM 692 C C . LYS A 1 89 ? -4.988 -24.578 -35.656 1 57.72 89 LYS A C 1
ATOM 694 O O . LYS A 1 89 ? -4.059 -24.484 -34.875 1 57.72 89 LYS A O 1
ATOM 699 N N . ASN A 1 90 ? -5.508 -23.406 -35.844 1 58.25 90 ASN A N 1
ATOM 700 C CA . ASN A 1 90 ? -5.734 -22.203 -35.031 1 58.25 90 ASN A CA 1
ATOM 701 C C . ASN A 1 90 ? -6.176 -22.562 -33.625 1 58.25 90 ASN A C 1
ATOM 703 O O . ASN A 1 90 ? -6.895 -21.797 -32.969 1 58.25 90 ASN A O 1
ATOM 707 N N . ARG A 1 91 ? -5.941 -23.906 -33.219 1 60.97 91 ARG A N 1
ATOM 708 C CA . ARG A 1 91 ? -6.535 -24.219 -31.938 1 60.97 91 ARG A CA 1
ATOM 709 C C . ARG A 1 91 ? -5.504 -24.109 -30.812 1 60.97 91 ARG A C 1
ATOM 711 O O . ARG A 1 91 ? -4.43 -24.703 -30.891 1 60.97 91 ARG A O 1
ATOM 718 N N . ARG A 1 92 ? -5.438 -23.125 -30.094 1 62.28 92 ARG A N 1
ATOM 719 C CA . ARG A 1 92 ? -4.66 -23 -28.859 1 62.28 92 ARG A CA 1
ATOM 720 C C . ARG A 1 92 ? -5.043 -24.094 -27.859 1 62.28 92 ARG A C 1
ATOM 722 O O . ARG A 1 92 ? -6.223 -24.281 -27.562 1 62.28 92 ARG A O 1
ATOM 729 N N . VAL A 1 93 ? -4.164 -25.047 -27.688 1 68.88 93 VAL A N 1
ATOM 730 C CA . VAL A 1 93 ? -4.461 -26.109 -26.734 1 68.88 93 VAL A CA 1
ATOM 731 C C . VAL A 1 93 ? -3.832 -25.781 -25.391 1 68.88 93 VAL A C 1
ATOM 733 O O . VAL A 1 93 ? -2.674 -25.359 -25.312 1 68.88 93 VAL A O 1
ATOM 736 N N . ARG A 1 94 ? -4.645 -25.766 -24.391 1 72.88 94 ARG A N 1
ATOM 737 C CA . ARG A 1 94 ? -4.195 -25.594 -23.016 1 72.88 94 ARG A CA 1
ATOM 738 C C . ARG A 1 94 ? -3.373 -26.797 -22.562 1 72.88 94 ARG A C 1
ATOM 740 O O . ARG A 1 94 ? -3.791 -27.953 -22.734 1 72.88 94 ARG A O 1
ATOM 747 N N . GLN A 1 95 ? -2.135 -26.422 -22.219 1 77.88 95 GLN A N 1
ATOM 748 C CA . GLN A 1 95 ? -1.326 -27.484 -21.609 1 77.88 95 GLN A CA 1
ATOM 749 C C . GLN A 1 95 ? -1.771 -27.766 -20.188 1 77.88 95 GLN A C 1
ATOM 751 O O . GLN A 1 95 ? -2.453 -26.953 -19.562 1 77.88 95 GLN A O 1
ATOM 756 N N . SER A 1 96 ? -1.429 -28.984 -19.75 1 85.06 96 SER A N 1
ATOM 757 C CA . SER A 1 96 ? -1.696 -29.328 -18.359 1 85.06 96 SER A CA 1
ATOM 758 C C . SER A 1 96 ? -1.037 -28.328 -17.406 1 85.06 96 SER A C 1
ATOM 760 O O . SER A 1 96 ? 0.08 -27.875 -17.656 1 85.06 96 SER A O 1
ATOM 762 N N . PRO A 1 97 ? -1.731 -27.938 -16.375 1 89.94 97 PRO A N 1
ATOM 763 C CA . PRO A 1 97 ? -1.149 -27.031 -15.383 1 89.94 97 PRO A CA 1
ATOM 764 C C . PRO A 1 97 ? 0.135 -27.562 -14.766 1 89.94 97 PRO A C 1
ATOM 766 O O . PRO A 1 97 ? 0.258 -28.781 -14.547 1 89.94 97 PRO A O 1
ATOM 769 N N . LYS A 1 98 ? 1.005 -26.641 -14.633 1 92.56 98 LYS A N 1
ATOM 770 C CA . LYS A 1 98 ? 2.27 -26.969 -13.977 1 92.56 98 LYS A CA 1
ATOM 771 C C . LYS A 1 98 ? 2.473 -26.109 -12.727 1 92.56 98 LYS A C 1
ATOM 773 O O . LYS A 1 98 ? 1.81 -25.094 -12.555 1 92.56 98 LYS A O 1
ATOM 778 N N . ILE A 1 99 ? 3.338 -26.688 -11.797 1 95.31 99 ILE A N 1
ATOM 779 C CA . ILE A 1 99 ? 3.709 -25.906 -10.617 1 95.31 99 ILE A CA 1
ATOM 780 C C . ILE A 1 99 ? 5.043 -25.203 -10.859 1 95.31 99 ILE A C 1
ATOM 782 O O . ILE A 1 99 ? 6.008 -25.828 -11.312 1 95.31 99 ILE A O 1
ATOM 786 N N . GLU A 1 100 ? 5.008 -23.906 -10.664 1 94.25 100 GLU A N 1
ATOM 787 C CA . GLU A 1 100 ? 6.242 -23.141 -10.773 1 94.25 100 GLU A CA 1
ATOM 788 C C . GLU A 1 100 ? 6.594 -22.453 -9.453 1 94.25 100 GLU A C 1
ATOM 790 O O . GLU A 1 100 ? 5.715 -21.938 -8.758 1 94.25 100 GLU A O 1
ATOM 795 N N . LYS A 1 101 ? 7.887 -22.531 -9.188 1 95.44 101 LYS A N 1
ATOM 796 C CA . LYS A 1 101 ? 8.438 -21.844 -8.023 1 95.44 101 LYS A CA 1
ATOM 797 C C . LYS A 1 101 ? 9.07 -20.516 -8.414 1 95.44 101 LYS A C 1
ATOM 799 O O . LYS A 1 101 ? 9.969 -20.469 -9.25 1 95.44 101 LYS A O 1
ATOM 804 N N . LEU A 1 102 ? 8.57 -19.5 -7.824 1 95.94 102 LEU A N 1
ATOM 805 C CA . LEU A 1 102 ? 9.109 -18.172 -8.125 1 95.94 102 LEU A CA 1
ATOM 806 C C . LEU A 1 102 ? 9.719 -17.531 -6.883 1 95.94 102 LEU A C 1
ATOM 808 O O . LEU A 1 102 ? 9.211 -17.719 -5.777 1 95.94 102 LEU A O 1
ATOM 812 N N . LEU A 1 103 ? 10.766 -16.781 -7.098 1 96.5 103 LEU A N 1
ATOM 813 C CA . LEU A 1 103 ? 11.445 -16.078 -6.016 1 96.5 103 LEU A CA 1
ATOM 814 C C . LEU A 1 103 ? 10.984 -14.633 -5.934 1 96.5 103 LEU A C 1
ATOM 816 O O . LEU A 1 103 ? 10.867 -13.961 -6.957 1 96.5 103 LEU A O 1
ATOM 820 N N . PHE A 1 104 ? 10.773 -14.227 -4.684 1 97.38 104 PHE A N 1
ATOM 821 C CA . PHE A 1 104 ? 10.383 -12.844 -4.422 1 97.38 104 PHE A CA 1
ATOM 822 C C . PHE A 1 104 ? 11.203 -12.258 -3.275 1 97.38 104 PHE A C 1
ATOM 824 O O . PHE A 1 104 ? 11.703 -13 -2.424 1 97.38 104 PHE A O 1
ATOM 831 N N . THR A 1 105 ? 11.297 -11 -3.309 1 97.75 105 THR A N 1
ATOM 832 C CA . THR A 1 105 ? 11.906 -10.289 -2.186 1 97.75 105 THR A CA 1
ATOM 833 C C . THR A 1 105 ? 10.844 -9.875 -1.173 1 97.75 105 THR A C 1
ATOM 835 O O . THR A 1 105 ? 9.828 -9.273 -1.538 1 97.75 105 THR A O 1
ATOM 838 N N . ASN A 1 106 ? 11.055 -10.234 0.07 1 98.5 106 ASN A N 1
ATOM 839 C CA . ASN A 1 106 ? 10.195 -9.836 1.185 1 98.5 106 ASN A CA 1
ATOM 840 C C . ASN A 1 106 ? 10.93 -8.914 2.154 1 98.5 106 ASN A C 1
ATOM 842 O O . ASN A 1 106 ? 11.969 -9.289 2.701 1 98.5 106 ASN A O 1
ATOM 846 N N . HIS A 1 107 ? 10.438 -7.746 2.242 1 98.62 107 HIS A N 1
ATOM 847 C CA . HIS A 1 107 ? 11.07 -6.832 3.189 1 98.62 107 HIS A CA 1
ATOM 848 C C . HIS A 1 107 ? 10.797 -7.258 4.629 1 98.62 107 HIS A C 1
ATOM 850 O O . HIS A 1 107 ? 9.68 -7.668 4.957 1 98.62 107 HIS A O 1
ATOM 856 N N . THR A 1 108 ? 11.789 -7.137 5.539 1 98.5 108 THR A N 1
ATOM 857 C CA . THR A 1 108 ? 11.609 -7.617 6.906 1 98.5 108 THR A CA 1
ATOM 858 C C . THR A 1 108 ? 11.844 -6.488 7.91 1 98.5 108 THR A C 1
ATOM 860 O O . THR A 1 108 ? 11.477 -6.609 9.078 1 98.5 108 THR A O 1
ATOM 863 N N . LEU A 1 109 ? 12.438 -5.379 7.441 1 98.38 109 LEU A N 1
ATOM 864 C CA . LEU A 1 109 ? 12.641 -4.195 8.273 1 98.38 109 LEU A CA 1
ATOM 865 C C . LEU A 1 109 ? 12.648 -2.932 7.418 1 98.38 109 LEU A C 1
ATOM 867 O O . LEU A 1 109 ? 13.266 -2.902 6.352 1 98.38 109 LEU A O 1
ATOM 871 N N . CYS A 1 110 ? 12.016 -1.962 7.906 1 98.38 110 CYS A N 1
ATOM 872 C CA . CYS A 1 110 ? 11.977 -0.685 7.203 1 98.38 110 CYS A CA 1
ATOM 873 C C . CYS A 1 110 ? 12.703 0.396 7.992 1 98.38 110 CYS A C 1
ATOM 875 O O . CYS A 1 110 ? 12.93 0.246 9.195 1 98.38 110 CYS A O 1
ATOM 877 N N . GLY A 1 111 ? 13.031 1.444 7.27 1 97.81 111 GLY A N 1
ATOM 878 C CA . GLY A 1 111 ? 13.633 2.625 7.871 1 97.81 111 GLY A CA 1
ATOM 879 C C . GLY A 1 111 ? 13.602 3.838 6.961 1 97.81 111 GLY A C 1
ATOM 880 O O . GLY A 1 111 ? 13.453 3.707 5.746 1 97.81 111 GLY A O 1
ATOM 881 N N . CYS A 1 112 ? 13.625 5.02 7.566 1 97.5 112 CYS A N 1
ATOM 882 C CA . CYS A 1 112 ? 13.656 6.27 6.812 1 97.5 112 CYS A CA 1
ATOM 883 C C . CYS A 1 112 ? 15.078 6.602 6.371 1 97.5 112 CYS A C 1
ATOM 885 O O . CYS A 1 112 ? 16 6.602 7.184 1 97.5 112 CYS A O 1
ATOM 887 N N . ARG A 1 113 ? 15.203 6.836 5.051 1 96.62 113 ARG A N 1
ATOM 888 C CA . ARG A 1 113 ? 16.5 7.184 4.477 1 96.62 113 ARG A CA 1
ATOM 889 C C . ARG A 1 113 ? 16.391 8.43 3.598 1 96.62 113 ARG A C 1
ATOM 891 O O . ARG A 1 113 ? 15.375 8.633 2.924 1 96.62 113 ARG A O 1
ATOM 898 N N . ILE A 1 114 ? 17.422 9.25 3.643 1 94.5 114 ILE A N 1
ATOM 899 C CA . ILE A 1 114 ? 17.453 10.461 2.828 1 94.5 114 ILE A CA 1
ATOM 900 C C . ILE A 1 114 ? 17.453 10.086 1.348 1 94.5 114 ILE A C 1
ATOM 902 O O . ILE A 1 114 ? 18.172 9.172 0.93 1 94.5 114 ILE A O 1
ATOM 906 N N . ARG A 1 115 ? 16.5 10.695 0.574 1 85.25 115 ARG A N 1
ATOM 907 C CA . ARG A 1 115 ? 16.391 10.438 -0.859 1 85.25 115 ARG A CA 1
ATOM 908 C C . ARG A 1 115 ? 17.656 10.891 -1.591 1 85.25 115 ARG A C 1
ATOM 910 O O . ARG A 1 115 ? 18.078 12.039 -1.454 1 85.25 115 ARG A O 1
ATOM 917 N N . ASN A 1 116 ? 18.594 9.992 -1.763 1 71.38 116 ASN A N 1
ATOM 918 C CA . ASN A 1 116 ? 19.766 10.359 -2.562 1 71.38 116 ASN A CA 1
ATOM 919 C C . ASN A 1 116 ? 19.484 10.203 -4.055 1 71.38 116 ASN A C 1
ATOM 921 O O . ASN A 1 116 ? 18.641 9.398 -4.457 1 71.38 116 ASN A O 1
ATOM 925 N N . SER A 1 117 ? 19.828 11.164 -5 1 58.59 117 SER A N 1
ATOM 926 C CA . SER A 1 117 ? 19.781 11.039 -6.449 1 58.59 117 SER A CA 1
ATOM 927 C C . SER A 1 117 ? 20 9.602 -6.891 1 58.59 117 SER A C 1
ATOM 929 O O . SER A 1 117 ? 19.469 9.164 -7.914 1 58.59 117 SER A O 1
ATOM 931 N N . SER A 1 118 ? 20.812 8.852 -6.375 1 52.03 118 SER A N 1
ATOM 932 C CA . SER A 1 118 ? 21.156 7.504 -6.801 1 52.03 118 SER A CA 1
ATOM 933 C C . SER A 1 118 ? 20.125 6.488 -6.32 1 52.03 118 SER A C 1
ATOM 935 O O . SER A 1 118 ? 20.078 5.359 -6.812 1 52.03 118 SER A O 1
ATOM 937 N N . ASP A 1 119 ? 19.531 6.664 -5.281 1 51 119 ASP A N 1
ATOM 938 C CA . ASP A 1 119 ? 18.688 5.688 -4.602 1 51 119 ASP A CA 1
ATOM 939 C C . ASP A 1 119 ? 17.344 5.551 -5.297 1 51 119 ASP A C 1
ATOM 941 O O . ASP A 1 119 ? 16.516 4.734 -4.895 1 51 119 ASP A O 1
ATOM 945 N N . GLN A 1 120 ? 16.922 6.539 -6.066 1 46.09 120 GLN A N 1
ATOM 946 C CA . GLN A 1 120 ? 15.688 6.305 -6.793 1 46.09 120 GLN A CA 1
ATOM 947 C C . GLN A 1 120 ? 15.695 4.941 -7.48 1 46.09 120 GLN A C 1
ATOM 949 O O . GLN A 1 120 ? 14.656 4.441 -7.902 1 46.09 120 GLN A O 1
ATOM 954 N N . ASP A 1 121 ? 16.891 4.461 -7.762 1 42.34 121 ASP A N 1
ATOM 955 C CA . ASP A 1 121 ? 17 3.281 -8.609 1 42.34 121 ASP A CA 1
ATOM 956 C C . ASP A 1 121 ? 16.609 2.016 -7.852 1 42.34 121 ASP A C 1
ATOM 958 O O . ASP A 1 121 ? 16.422 0.958 -8.453 1 42.34 121 ASP A O 1
ATOM 962 N N . ILE A 1 122 ? 16.797 1.988 -6.508 1 45.22 122 ILE A N 1
ATOM 963 C CA . ILE A 1 122 ? 16.672 0.685 -5.867 1 45.22 122 ILE A CA 1
ATOM 964 C C . ILE A 1 122 ? 15.203 0.259 -5.844 1 45.22 122 ILE A C 1
ATOM 966 O O . ILE A 1 122 ? 14.883 -0.89 -5.523 1 45.22 122 ILE A O 1
ATOM 970 N N . ASN A 1 123 ? 14.305 1.184 -5.648 1 44.91 123 ASN A N 1
ATOM 971 C CA . ASN A 1 123 ? 12.953 0.673 -5.492 1 44.91 123 ASN A CA 1
ATOM 972 C C . ASN A 1 123 ? 12.523 -0.166 -6.691 1 44.91 123 ASN A C 1
ATOM 974 O O . ASN A 1 123 ? 11.398 -0.666 -6.738 1 44.91 123 ASN A O 1
ATOM 978 N N . SER A 1 124 ? 13.094 0.184 -7.816 1 43.56 124 SER A N 1
ATOM 979 C CA . SER A 1 124 ? 12.711 -0.665 -8.938 1 43.56 124 SER A CA 1
ATOM 980 C C . SER A 1 124 ? 13.227 -2.088 -8.758 1 43.56 124 SER A C 1
ATOM 982 O O . SER A 1 124 ? 14.148 -2.512 -9.461 1 43.56 124 SER A O 1
ATOM 984 N N . ASP A 1 125 ? 13.695 -2.395 -7.668 1 40.75 125 ASP A N 1
ATOM 985 C CA . ASP A 1 125 ? 14.344 -3.689 -7.492 1 40.75 125 ASP A CA 1
ATOM 986 C C . ASP A 1 125 ? 13.641 -4.77 -8.312 1 40.75 125 ASP A C 1
ATOM 988 O O . ASP A 1 125 ? 12.477 -4.617 -8.68 1 40.75 125 ASP A O 1
ATOM 992 N N . ASP A 1 126 ? 14.32 -6.023 -8.195 1 43.78 126 ASP A N 1
ATOM 993 C CA . ASP A 1 126 ? 14.805 -7.309 -8.688 1 43.78 126 ASP A CA 1
ATOM 994 C C . ASP A 1 126 ? 13.695 -8.359 -8.68 1 43.78 126 ASP A C 1
ATOM 996 O O . ASP A 1 126 ? 13.875 -9.453 -8.148 1 43.78 126 ASP A O 1
ATOM 1000 N N . ASP A 1 127 ? 12.445 -7.93 -8.359 1 47.56 127 ASP A N 1
ATOM 1001 C CA . ASP A 1 127 ? 11.766 -9.219 -8.375 1 47.56 127 ASP A CA 1
ATOM 1002 C C . ASP A 1 127 ? 12.016 -9.961 -9.688 1 47.56 127 ASP A C 1
ATOM 1004 O O . ASP A 1 127 ? 11.203 -9.898 -10.609 1 47.56 127 ASP A O 1
ATOM 1008 N N . HIS A 1 128 ? 13.242 -9.812 -10.156 1 45.66 128 HIS A N 1
ATOM 1009 C CA . HIS A 1 128 ? 13.5 -10.773 -11.219 1 45.66 128 HIS A CA 1
ATOM 1010 C C . HIS A 1 128 ? 13.109 -12.188 -10.797 1 45.66 128 HIS A C 1
ATOM 1012 O O . HIS A 1 128 ? 13.703 -12.742 -9.867 1 45.66 128 HIS A O 1
ATOM 1018 N N . ASN A 1 129 ? 11.898 -12.492 -10.906 1 45.38 129 ASN A N 1
ATOM 1019 C CA . ASN A 1 129 ? 11.469 -13.875 -10.727 1 45.38 129 ASN A CA 1
ATOM 1020 C C . ASN A 1 129 ? 12.32 -14.836 -11.539 1 45.38 129 ASN A C 1
ATOM 1022 O O . ASN A 1 129 ? 12.344 -14.773 -12.773 1 45.38 129 ASN A O 1
ATOM 1026 N N . ARG A 1 130 ? 13.531 -15.234 -11.078 1 43.94 130 ARG A N 1
ATOM 1027 C CA . ARG A 1 130 ? 14.273 -16.312 -11.719 1 43.94 130 ARG A CA 1
ATOM 1028 C C . ARG A 1 130 ? 13.383 -17.531 -11.93 1 43.94 130 ARG A C 1
ATOM 1030 O O . ARG A 1 130 ? 12.766 -18.031 -10.977 1 43.94 130 ARG A O 1
ATOM 1037 N N . GLU A 1 131 ? 12.836 -17.781 -13.055 1 44.97 131 GLU A N 1
ATOM 1038 C CA . GLU A 1 131 ? 12.102 -18.969 -13.508 1 44.97 131 GLU A CA 1
ATOM 1039 C C . GLU A 1 131 ? 12.883 -20.25 -13.234 1 44.97 131 GLU A C 1
ATOM 1041 O O . GLU A 1 131 ? 13.953 -20.469 -13.812 1 44.97 131 GLU A O 1
ATOM 1046 N N . ASN A 1 132 ? 12.984 -20.734 -12.062 1 39.22 132 ASN A N 1
ATOM 1047 C CA . ASN A 1 132 ? 13.539 -22.078 -11.961 1 39.22 132 ASN A CA 1
ATOM 1048 C C . ASN A 1 132 ? 12.516 -23.141 -12.391 1 39.22 132 ASN A C 1
ATOM 1050 O O . ASN A 1 132 ? 11.461 -23.281 -11.766 1 39.22 132 ASN A O 1
ATOM 1054 N N . GLU A 1 133 ? 12.516 -23.516 -13.602 1 41.12 133 GLU A N 1
ATOM 1055 C CA . GLU A 1 133 ? 11.758 -24.641 -14.125 1 41.12 133 GLU A CA 1
ATOM 1056 C C . GLU A 1 133 ? 12.078 -25.922 -13.352 1 41.12 133 GLU A C 1
ATOM 1058 O O . GLU A 1 133 ? 13.234 -26.312 -13.25 1 41.12 133 GLU A O 1
ATOM 1063 N N . VAL A 1 134 ? 11.367 -26.25 -12.367 1 37.88 134 VAL A N 1
ATOM 1064 C CA . VAL A 1 134 ? 11.508 -27.578 -11.789 1 37.88 134 VAL A CA 1
ATOM 1065 C C . VAL A 1 134 ? 11.008 -28.625 -12.781 1 37.88 134 VAL A C 1
ATOM 1067 O O . VAL A 1 134 ? 9.867 -28.562 -13.242 1 37.88 134 VAL A O 1
ATOM 1070 N N . ASP A 1 135 ? 11.875 -29.25 -13.531 1 35.91 135 ASP A N 1
ATOM 1071 C CA . ASP A 1 135 ? 11.594 -30.422 -14.352 1 35.91 135 ASP A CA 1
ATOM 1072 C C . ASP A 1 135 ? 10.875 -31.5 -13.539 1 35.91 135 ASP A C 1
ATOM 1074 O O . ASP A 1 135 ? 11.352 -31.906 -12.477 1 35.91 135 ASP A O 1
ATOM 1078 N N . LEU A 1 136 ? 9.555 -31.688 -13.688 1 29.58 136 LEU A N 1
ATOM 1079 C CA . LEU A 1 136 ? 8.93 -32.938 -13.234 1 29.58 136 LEU A CA 1
ATOM 1080 C C . LEU A 1 136 ? 9.445 -34.125 -14.039 1 29.58 136 LEU A C 1
ATOM 1082 O O . LEU A 1 136 ? 9.523 -34.062 -15.273 1 29.58 136 LEU A O 1
ATOM 1086 N N . MET B 1 1 ? 7.301 -35.812 -4.254 1 55.41 1 MET B N 1
ATOM 1087 C CA . MET B 1 1 ? 7.895 -34.562 -4.656 1 55.41 1 MET B CA 1
ATOM 1088 C C . MET B 1 1 ? 6.863 -33.656 -5.34 1 55.41 1 MET B C 1
ATOM 1090 O O . MET B 1 1 ? 6.668 -32.5 -4.945 1 55.41 1 MET B O 1
ATOM 1094 N N . ILE B 1 2 ? 6.125 -34.312 -6.312 1 62.78 2 ILE B N 1
ATOM 1095 C CA . ILE B 1 2 ? 5.133 -33.594 -7.113 1 62.78 2 ILE B CA 1
ATOM 1096 C C . ILE B 1 2 ? 3.959 -33.188 -6.23 1 62.78 2 ILE B C 1
ATOM 1098 O O . ILE B 1 2 ? 3.523 -32.031 -6.262 1 62.78 2 ILE B O 1
ATOM 1102 N N . THR B 1 3 ? 3.709 -34.125 -5.305 1 77.75 3 THR B N 1
ATOM 1103 C CA . THR B 1 3 ? 2.541 -33.875 -4.465 1 77.75 3 THR B CA 1
ATOM 1104 C C . THR B 1 3 ? 2.812 -32.781 -3.465 1 77.75 3 THR B C 1
ATOM 1106 O O . THR B 1 3 ? 1.931 -31.953 -3.186 1 77.75 3 THR B O 1
ATOM 1109 N N . GLU B 1 4 ? 4.008 -32.75 -3.051 1 89.94 4 GLU B N 1
ATOM 1110 C CA . GLU B 1 4 ? 4.348 -31.719 -2.07 1 89.94 4 GLU B CA 1
ATOM 1111 C C . GLU B 1 4 ? 4.336 -30.328 -2.697 1 89.94 4 GLU B C 1
ATOM 1113 O O . GLU B 1 4 ? 3.865 -29.375 -2.086 1 89.94 4 GLU B O 1
ATOM 1118 N N . ASP B 1 5 ? 4.707 -30.297 -3.895 1 93.12 5 ASP B N 1
ATOM 1119 C CA . ASP B 1 5 ? 4.719 -29.016 -4.598 1 93.12 5 ASP B CA 1
ATOM 1120 C C . ASP B 1 5 ? 3.301 -28.516 -4.852 1 93.12 5 ASP B C 1
ATOM 1122 O O . ASP B 1 5 ? 3.035 -27.312 -4.746 1 93.12 5 ASP B O 1
ATOM 1126 N N . TYR B 1 6 ? 2.418 -29.469 -5.102 1 94.44 6 TYR B N 1
ATOM 1127 C CA . TYR B 1 6 ? 1.022 -29.094 -5.312 1 94.44 6 TYR B CA 1
ATOM 1128 C C . TYR B 1 6 ? 0.408 -28.547 -4.035 1 94.44 6 TYR B C 1
ATOM 1130 O O . TYR B 1 6 ? -0.337 -27.562 -4.074 1 94.44 6 TYR B O 1
ATOM 1138 N N . ALA B 1 7 ? 0.791 -29.188 -3.002 1 96.5 7 ALA B N 1
ATOM 1139 C CA . ALA B 1 7 ? 0.27 -28.719 -1.717 1 96.5 7 ALA B CA 1
ATOM 1140 C C . ALA B 1 7 ? 0.757 -27.312 -1.398 1 96.5 7 ALA B C 1
ATOM 1142 O O . ALA B 1 7 ? -0.011 -26.484 -0.917 1 96.5 7 ALA B O 1
ATOM 1143 N N . LYS B 1 8 ? 1.979 -27.031 -1.667 1 97.88 8 LYS B N 1
ATOM 1144 C CA . LYS B 1 8 ? 2.547 -25.703 -1.421 1 97.88 8 LYS B CA 1
ATOM 1145 C C . LYS B 1 8 ? 1.894 -24.656 -2.312 1 97.88 8 LYS B C 1
ATOM 1147 O O . LYS B 1 8 ? 1.669 -23.516 -1.882 1 97.88 8 LYS B O 1
ATOM 1152 N N . ALA B 1 9 ? 1.616 -25.078 -3.531 1 97.88 9 ALA B N 1
ATOM 1153 C CA . ALA B 1 9 ? 0.949 -24.172 -4.453 1 97.88 9 ALA B CA 1
ATOM 1154 C C . ALA B 1 9 ? -0.471 -23.859 -3.988 1 97.88 9 ALA B C 1
ATOM 1156 O O . ALA B 1 9 ? -0.91 -22.703 -4.039 1 97.88 9 ALA B O 1
ATOM 1157 N N . PHE B 1 10 ? -1.144 -24.859 -3.492 1 97.44 10 PHE B N 1
ATOM 1158 C CA . PHE B 1 10 ? -2.498 -24.672 -2.988 1 97.44 10 PHE B CA 1
ATOM 1159 C C . PHE B 1 10 ? -2.494 -23.797 -1.742 1 97.44 10 PHE B C 1
ATOM 1161 O O . PHE B 1 10 ? -3.355 -22.922 -1.586 1 97.44 10 PHE B O 1
ATOM 1168 N N . ASP B 1 11 ? -1.532 -24.031 -0.877 1 97.75 11 ASP B N 1
ATOM 1169 C CA . ASP B 1 11 ? -1.41 -23.219 0.331 1 97.75 11 ASP B CA 1
ATOM 1170 C C . ASP B 1 11 ? -1.152 -21.75 -0.013 1 97.75 11 ASP B C 1
ATOM 1172 O O . ASP B 1 11 ? -1.747 -20.844 0.587 1 97.75 11 ASP B O 1
ATOM 1176 N N . HIS B 1 12 ? -0.286 -21.562 -0.933 1 98.25 12 HIS B N 1
ATOM 1177 C CA . HIS B 1 12 ? -0.01 -20.188 -1.37 1 98.25 12 HIS B CA 1
ATOM 1178 C C . HIS B 1 12 ? -1.269 -19.516 -1.913 1 98.25 12 HIS B C 1
ATOM 1180 O O . HIS B 1 12 ? -1.574 -18.375 -1.556 1 98.25 12 HIS B O 1
ATOM 1186 N N . GLY B 1 13 ? -1.979 -20.188 -2.809 1 97.44 13 GLY B N 1
ATOM 1187 C CA . GLY B 1 13 ? -3.232 -19.672 -3.33 1 97.44 13 GLY B CA 1
ATOM 1188 C C . GLY B 1 13 ? -4.23 -19.312 -2.242 1 97.44 13 GLY B C 1
ATOM 1189 O O . GLY B 1 13 ? -4.902 -18.281 -2.322 1 97.44 13 GLY B O 1
ATOM 1190 N N . ALA B 1 14 ? -4.309 -20.156 -1.241 1 97.81 14 ALA B N 1
ATOM 1191 C CA . ALA B 1 14 ? -5.215 -19.906 -0.119 1 97.81 14 ALA B CA 1
ATOM 1192 C C . ALA B 1 14 ? -4.801 -18.672 0.658 1 97.81 14 ALA B C 1
ATOM 1194 O O . ALA B 1 14 ? -5.648 -17.875 1.079 1 97.81 14 ALA B O 1
ATOM 1195 N N . ARG B 1 15 ? -3.533 -18.516 0.864 1 97.38 15 ARG B N 1
ATOM 1196 C CA . ARG B 1 15 ? -3.033 -17.344 1.561 1 97.38 15 ARG B CA 1
ATOM 1197 C C . ARG B 1 15 ? -3.428 -16.062 0.829 1 97.38 15 ARG B C 1
ATOM 1199 O O . ARG B 1 15 ? -3.896 -15.102 1.448 1 97.38 15 ARG B O 1
ATOM 1206 N N . VAL B 1 16 ? -3.24 -16.094 -0.487 1 97.75 16 VAL B N 1
ATOM 1207 C CA . VAL B 1 16 ? -3.566 -14.906 -1.282 1 97.75 16 VAL B CA 1
ATOM 1208 C C . VAL B 1 16 ? -5.07 -14.648 -1.231 1 97.75 16 VAL B C 1
ATOM 1210 O O . VAL B 1 16 ? -5.508 -13.508 -1.116 1 97.75 16 VAL B O 1
ATOM 1213 N N . ARG B 1 17 ? -5.836 -15.648 -1.333 1 96.38 17 ARG B N 1
ATOM 1214 C CA . ARG B 1 17 ? -7.285 -15.5 -1.257 1 96.38 17 ARG B CA 1
ATOM 1215 C C . ARG B 1 17 ? -7.703 -14.898 0.078 1 96.38 17 ARG B C 1
ATOM 1217 O O . ARG B 1 17 ? -8.594 -14.047 0.126 1 96.38 17 ARG B O 1
ATOM 1224 N N . ASN B 1 18 ? -7.074 -15.273 1.131 1 96.62 18 ASN B N 1
ATOM 1225 C CA . ASN B 1 18 ? -7.457 -14.836 2.471 1 96.62 18 ASN B CA 1
ATOM 1226 C C . ASN B 1 18 ? -6.902 -13.453 2.789 1 96.62 18 ASN B C 1
ATOM 1228 O O . ASN B 1 18 ? -7.566 -12.648 3.443 1 96.62 18 ASN B O 1
ATOM 1232 N N . GLU B 1 19 ? -5.707 -13.188 2.26 1 96.94 19 GLU B N 1
ATOM 1233 C CA . GLU B 1 19 ? -5.012 -11.984 2.715 1 96.94 19 GLU B CA 1
ATOM 1234 C C . GLU B 1 19 ? -4.918 -10.945 1.603 1 96.94 19 GLU B C 1
ATOM 1236 O O . GLU B 1 19 ? -4.691 -9.766 1.869 1 96.94 19 GLU B O 1
ATOM 1241 N N . GLY B 1 20 ? -5.117 -11.391 0.407 1 97.62 20 GLY B N 1
ATOM 1242 C CA . GLY B 1 20 ? -4.77 -10.492 -0.681 1 97.62 20 GLY B CA 1
ATOM 1243 C C . GLY B 1 20 ? -5.914 -10.242 -1.645 1 97.62 20 GLY B C 1
ATOM 1244 O O . GLY B 1 20 ? -5.77 -9.492 -2.607 1 97.62 20 GLY B O 1
ATOM 1245 N N . ALA B 1 21 ? -7.043 -10.898 -1.396 1 96.94 21 ALA B N 1
ATOM 1246 C CA . ALA B 1 21 ? -8.172 -10.703 -2.299 1 96.94 21 ALA B CA 1
ATOM 1247 C C . ALA B 1 21 ? -8.695 -9.273 -2.225 1 96.94 21 ALA B C 1
ATOM 1249 O O . ALA B 1 21 ? -8.594 -8.625 -1.183 1 96.94 21 ALA B O 1
ATOM 1250 N N . CYS B 1 22 ? -9.25 -8.789 -3.328 1 97.69 22 CYS B N 1
ATOM 1251 C CA . CYS B 1 22 ? -9.844 -7.461 -3.398 1 97.69 22 CYS B CA 1
ATOM 1252 C C . CYS B 1 22 ? -11.258 -7.465 -2.824 1 97.69 22 CYS B C 1
ATOM 1254 O O . CYS B 1 22 ? -12.219 -7.715 -3.545 1 97.69 22 CYS B O 1
ATOM 1256 N N . HIS B 1 23 ? -11.336 -7.172 -1.571 1 95.5 23 HIS B N 1
ATOM 1257 C CA . HIS B 1 23 ? -12.641 -7.109 -0.932 1 95.5 23 HIS B CA 1
ATOM 1258 C C . HIS B 1 23 ? -12.688 -6.02 0.131 1 95.5 23 HIS B C 1
ATOM 1260 O O . HIS B 1 23 ? -13.633 -5.227 0.176 1 95.5 23 HIS B O 1
ATOM 1266 N N . GLN B 1 24 ? -11.703 -5.984 0.979 1 96 24 GLN B N 1
ATOM 1267 C CA . GLN B 1 24 ? -11.641 -4.996 2.051 1 96 24 GLN B CA 1
ATOM 1268 C C . GLN B 1 24 ? -10.523 -3.988 1.8 1 96 24 GLN B C 1
ATOM 1270 O O . GLN B 1 24 ? -9.406 -4.363 1.435 1 96 24 GLN B O 1
ATOM 1275 N N . PRO B 1 25 ? -10.844 -2.725 2.055 1 97.94 25 PRO B N 1
ATOM 1276 C CA . PRO B 1 25 ? -9.781 -1.729 1.936 1 97.94 25 PRO B CA 1
ATOM 1277 C C . PRO B 1 25 ? -8.633 -1.975 2.91 1 97.94 25 PRO B C 1
ATOM 1279 O O . PRO B 1 25 ? -8.828 -2.592 3.959 1 97.94 25 PRO B O 1
ATOM 1282 N N . ARG B 1 26 ? -7.445 -1.546 2.537 1 98.12 26 ARG B N 1
ATOM 1283 C CA . ARG B 1 26 ? -6.262 -1.72 3.371 1 98.12 26 ARG B CA 1
ATOM 1284 C C . ARG B 1 26 ? -5.652 -0.374 3.742 1 98.12 26 ARG B C 1
ATOM 1286 O O . ARG B 1 26 ? -5.789 0.603 3.002 1 98.12 26 ARG B O 1
ATOM 1293 N N . SER B 1 27 ? -4.98 -0.372 4.816 1 97.44 27 SER B N 1
ATOM 1294 C CA . SER B 1 27 ? -4.359 0.853 5.309 1 97.44 27 SER B CA 1
ATOM 1295 C C . SER B 1 27 ? -3.225 1.303 4.395 1 97.44 27 SER B C 1
ATOM 1297 O O . SER B 1 27 ? -2.443 0.478 3.914 1 97.44 27 SER B O 1
ATOM 1299 N N . MET B 1 28 ? -3.158 2.551 4.129 1 98.06 28 MET B N 1
ATOM 1300 C CA . MET B 1 28 ? -2.111 3.176 3.326 1 98.06 28 MET B CA 1
ATOM 1301 C C . MET B 1 28 ? -1.797 4.578 3.834 1 98.06 28 MET B C 1
ATOM 1303 O O . MET B 1 28 ? -2.666 5.25 4.395 1 98.06 28 MET B O 1
ATOM 1307 N N . ILE B 1 29 ? -0.581 4.934 3.641 1 97.88 29 ILE B N 1
ATOM 1308 C CA . ILE B 1 29 ? -0.185 6.293 3.988 1 97.88 29 ILE B CA 1
ATOM 1309 C C . ILE B 1 29 ? -0.518 7.238 2.836 1 97.88 29 ILE B C 1
ATOM 1311 O O . ILE B 1 29 ? -0.146 6.984 1.688 1 97.88 29 ILE B O 1
ATOM 1315 N N . ILE B 1 30 ? -1.195 8.273 3.174 1 97.38 30 ILE B N 1
ATOM 1316 C CA . ILE B 1 30 ? -1.505 9.336 2.217 1 97.38 30 ILE B CA 1
ATOM 1317 C C . ILE B 1 30 ? -0.949 10.664 2.723 1 97.38 30 ILE B C 1
ATOM 1319 O O . ILE B 1 30 ? -1.312 11.125 3.809 1 97.38 30 ILE B O 1
ATOM 1323 N N . TYR B 1 31 ? -0.088 11.219 1.938 1 95.12 31 TYR B N 1
ATOM 1324 C CA . TYR B 1 31 ? 0.51 12.484 2.34 1 95.12 31 TYR B CA 1
ATOM 1325 C C . TYR B 1 31 ? -0.416 13.648 2.02 1 95.12 31 TYR B C 1
ATOM 1327 O O . TYR B 1 31 ? -1.16 13.609 1.037 1 95.12 31 TYR B O 1
ATOM 1335 N N . VAL B 1 32 ? -0.279 14.586 2.859 1 93.88 32 VAL B N 1
ATOM 1336 C CA . VAL B 1 32 ? -1.067 15.797 2.645 1 93.88 32 VAL B CA 1
ATOM 1337 C C . VAL B 1 32 ? -0.587 16.516 1.382 1 93.88 32 VAL B C 1
ATOM 1339 O O . VAL B 1 32 ? 0.616 16.688 1.184 1 93.88 32 VAL B O 1
ATOM 1342 N N . ASN B 1 33 ? -1.504 16.734 0.462 1 81.75 33 ASN B N 1
ATOM 1343 C CA . ASN B 1 33 ? -1.163 17.531 -0.711 1 81.75 33 ASN B CA 1
ATOM 1344 C C . ASN B 1 33 ? -0.874 18.984 -0.339 1 81.75 33 ASN B C 1
ATOM 1346 O O . ASN B 1 33 ? -1.784 19.734 0.035 1 81.75 33 ASN B O 1
ATOM 1350 N N . LYS B 1 34 ? 0.381 19.266 -0.488 1 74.62 34 LYS B N 1
ATOM 1351 C CA . LYS B 1 34 ? 0.783 20.609 -0.084 1 74.62 34 LYS B CA 1
ATOM 1352 C C . LYS B 1 34 ? 0.36 21.656 -1.122 1 74.62 34 LYS B C 1
ATOM 1354 O O . LYS B 1 34 ? 0.714 21.547 -2.297 1 74.62 34 LYS B O 1
ATOM 1359 N N . THR B 1 35 ? -0.564 22.5 -0.785 1 76 35 THR B N 1
ATOM 1360 C CA . THR B 1 35 ? -0.911 23.641 -1.642 1 76 35 THR B CA 1
ATOM 1361 C C . THR B 1 35 ? -0.02 24.828 -1.34 1 76 35 THR B C 1
ATOM 1363 O O . THR B 1 35 ? 0.278 25.625 -2.232 1 76 35 THR B O 1
ATOM 1366 N N . ASP B 1 36 ? 0.401 24.922 -0.088 1 80.88 36 ASP B N 1
ATOM 1367 C CA . ASP B 1 36 ? 1.264 26 0.387 1 80.88 36 ASP B CA 1
ATOM 1368 C C . ASP B 1 36 ? 2.623 25.469 0.827 1 80.88 36 ASP B C 1
ATOM 1370 O O . ASP B 1 36 ? 2.73 24.812 1.865 1 80.88 36 ASP B O 1
ATOM 1374 N N . PRO B 1 37 ? 3.59 25.797 0.032 1 82.94 37 PRO B N 1
ATOM 1375 C CA . PRO B 1 37 ? 4.914 25.266 0.352 1 82.94 37 PRO B CA 1
ATOM 1376 C C . PRO B 1 37 ? 5.441 25.766 1.698 1 82.94 37 PRO B C 1
ATOM 1378 O O . PRO B 1 37 ? 6.355 25.156 2.268 1 82.94 37 PRO B O 1
ATOM 1381 N N . SER B 1 38 ? 4.988 26.922 2.133 1 84.44 38 SER B N 1
ATOM 1382 C CA . SER B 1 38 ? 5.461 27.469 3.393 1 84.44 38 SER B CA 1
ATOM 1383 C C . SER B 1 38 ? 4.836 26.766 4.586 1 84.44 38 SER B C 1
ATOM 1385 O O . SER B 1 38 ? 5.242 26.984 5.73 1 84.44 38 SER B O 1
ATOM 1387 N N . LYS B 1 39 ? 3.877 25.938 4.227 1 88.25 39 LYS B N 1
ATOM 1388 C CA . LYS B 1 39 ? 3.133 25.266 5.289 1 88.25 39 LYS B CA 1
ATOM 1389 C C . LYS B 1 39 ? 3.578 23.812 5.441 1 88.25 39 LYS B C 1
ATOM 1391 O O . LYS B 1 39 ? 3.781 23.109 4.449 1 88.25 39 LYS B O 1
ATOM 1396 N N . VAL B 1 40 ? 3.736 23.5 6.672 1 89.88 40 VAL B N 1
ATOM 1397 C CA . VAL B 1 40 ? 4.059 22.109 6.977 1 89.88 40 VAL B CA 1
ATOM 1398 C C . VAL B 1 40 ? 2.973 21.516 7.867 1 89.88 40 VAL B C 1
ATOM 1400 O O . VAL B 1 40 ? 2.605 22.094 8.891 1 89.88 40 VAL B O 1
ATOM 1403 N N . HIS B 1 41 ? 2.5 20.406 7.461 1 94.44 41 HIS B N 1
ATOM 1404 C CA . HIS B 1 41 ? 1.517 19.656 8.25 1 94.44 41 HIS B CA 1
ATOM 1405 C C . HIS B 1 41 ? 2.186 18.594 9.102 1 94.44 41 HIS B C 1
ATOM 1407 O O . HIS B 1 41 ? 3.082 17.891 8.633 1 94.44 41 HIS B O 1
ATOM 1413 N N . LEU B 1 42 ? 1.641 18.531 10.312 1 93.81 42 LEU B N 1
ATOM 1414 C CA . LEU B 1 42 ? 2.102 17.469 11.211 1 93.81 42 LEU B CA 1
ATOM 1415 C C . LEU B 1 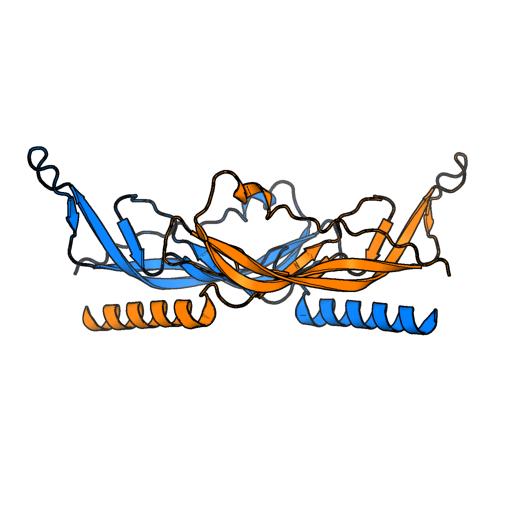42 ? 0.934 16.625 11.688 1 93.81 42 LEU B C 1
ATOM 1417 O O . LEU B 1 42 ? 0.03 17.109 12.367 1 93.81 42 LEU B O 1
ATOM 1421 N N . PRO B 1 43 ? 0.986 15.281 11.484 1 95.69 43 PRO B N 1
ATOM 1422 C CA . PRO B 1 43 ? 1.979 14.57 10.68 1 95.69 43 PRO B CA 1
ATOM 1423 C C . PRO B 1 43 ? 1.915 14.938 9.195 1 95.69 43 PRO B C 1
ATOM 1425 O O . PRO B 1 43 ? 0.966 15.594 8.758 1 95.69 43 PRO B O 1
ATOM 1428 N N . ARG B 1 44 ? 3.006 14.492 8.438 1 94.56 44 ARG B N 1
ATOM 1429 C CA . ARG B 1 44 ? 3.08 14.82 7.012 1 94.56 44 ARG B CA 1
ATOM 1430 C C . ARG B 1 44 ? 2.07 14 6.211 1 94.56 44 ARG B C 1
ATOM 1432 O O . ARG B 1 44 ? 1.621 14.438 5.148 1 94.56 44 ARG B O 1
ATOM 1439 N N . GLY B 1 45 ? 1.895 12.812 6.676 1 96.38 45 GLY B N 1
ATOM 1440 C CA . GLY B 1 45 ? 0.917 11.914 6.086 1 96.38 45 GLY B CA 1
ATOM 1441 C C . GLY B 1 45 ? -0.064 11.352 7.094 1 96.38 45 GLY B C 1
ATOM 1442 O O . GLY B 1 45 ? 0.095 11.547 8.297 1 96.38 45 GLY B O 1
ATOM 1443 N N . THR B 1 46 ? -1.057 10.711 6.59 1 97.88 46 THR B N 1
ATOM 1444 C CA . THR B 1 46 ? -2.086 10.109 7.434 1 97.88 46 THR B CA 1
ATOM 1445 C C . THR B 1 46 ? -2.373 8.672 6.996 1 97.88 46 THR B C 1
ATOM 1447 O O . THR B 1 46 ? -1.919 8.242 5.938 1 97.88 46 THR B O 1
ATOM 1450 N N . VAL B 1 47 ? -3.049 7.949 7.855 1 98.12 47 VAL B N 1
ATOM 1451 C CA . VAL B 1 47 ? -3.439 6.57 7.578 1 98.12 47 VAL B CA 1
ATOM 1452 C C . VAL B 1 47 ? -4.883 6.531 7.09 1 98.12 47 VAL B C 1
ATOM 1454 O O . VAL B 1 47 ? -5.801 6.922 7.812 1 98.12 47 VAL B O 1
ATOM 1457 N N . LEU B 1 48 ? -5.02 6.102 5.898 1 98.5 48 LEU B N 1
ATOM 1458 C CA . LEU B 1 48 ? -6.34 5.895 5.316 1 98.5 48 LEU B CA 1
ATOM 1459 C C . LEU B 1 48 ? -6.469 4.48 4.758 1 98.5 48 LEU B C 1
ATOM 1461 O O . LEU B 1 48 ? -5.477 3.752 4.664 1 98.5 48 LEU B O 1
ATOM 1465 N N . HIS B 1 49 ? -7.695 4.156 4.473 1 98.5 49 HIS B N 1
ATOM 1466 C CA . HIS B 1 49 ? -7.926 2.881 3.805 1 98.5 49 HIS B CA 1
ATOM 1467 C C . HIS B 1 49 ? -8.156 3.076 2.311 1 98.5 49 HIS B C 1
ATOM 1469 O O . HIS B 1 49 ? -8.867 3.998 1.904 1 98.5 49 HIS B O 1
ATOM 1475 N N . ARG B 1 50 ? -7.523 2.223 1.477 1 98.31 50 ARG B N 1
ATOM 1476 C CA . ARG B 1 50 ? -7.574 2.365 0.025 1 98.31 50 ARG B CA 1
ATOM 1477 C C . ARG B 1 50 ? -7.762 1.012 -0.652 1 98.31 50 ARG B C 1
ATOM 1479 O O . ARG B 1 50 ? -7.426 -0.027 -0.082 1 98.31 50 ARG B O 1
ATOM 1486 N N . CYS B 1 51 ? -8.391 1.166 -1.753 1 98.44 51 CYS B N 1
ATOM 1487 C CA . CYS B 1 51 ? -8.523 0.04 -2.67 1 98.44 51 CYS B CA 1
ATOM 1488 C C . CYS B 1 51 ? -7.715 0.274 -3.941 1 98.44 51 CYS B C 1
ATOM 1490 O O . CYS B 1 51 ? -7.996 1.207 -4.695 1 98.44 51 CYS B O 1
ATOM 1492 N N . ASN B 1 52 ? -6.734 -0.522 -4.184 1 97.62 52 ASN B N 1
ATOM 1493 C CA . ASN B 1 52 ? -6.012 -0.511 -5.453 1 97.62 52 ASN B CA 1
ATOM 1494 C C . ASN B 1 52 ? -5.312 -1.843 -5.711 1 97.62 52 ASN B C 1
ATOM 1496 O O . ASN B 1 52 ? -5.48 -2.795 -4.945 1 97.62 52 ASN B O 1
ATOM 1500 N N . ASP B 1 53 ? -4.562 -1.937 -6.762 1 96.75 53 ASP B N 1
ATOM 1501 C CA . ASP B 1 53 ? -3.975 -3.211 -7.164 1 96.75 53 ASP B CA 1
ATOM 1502 C C . ASP B 1 53 ? -2.824 -3.6 -6.238 1 96.75 53 ASP B C 1
ATOM 1504 O O . ASP B 1 53 ? -2.346 -4.734 -6.277 1 96.75 53 ASP B O 1
ATOM 1508 N N . GLN B 1 54 ? -2.408 -2.719 -5.34 1 97.25 54 GLN B N 1
ATOM 1509 C CA . GLN B 1 54 ? -1.399 -3.039 -4.336 1 97.25 54 GLN B CA 1
ATOM 1510 C C . GLN B 1 54 ? -2.043 -3.529 -3.041 1 97.25 54 GLN B C 1
ATOM 1512 O O . GLN B 1 54 ? -1.366 -4.094 -2.18 1 97.25 54 GLN B O 1
ATOM 1517 N N . THR B 1 55 ? -3.387 -3.311 -2.922 1 97.56 55 THR B N 1
ATOM 1518 C CA . THR B 1 55 ? -4.078 -3.668 -1.688 1 97.56 55 THR B CA 1
ATOM 1519 C C . THR B 1 55 ? -5.02 -4.848 -1.919 1 97.56 55 THR B C 1
ATOM 1521 O O . THR B 1 55 ? -5.523 -5.441 -0.963 1 97.56 55 THR B O 1
ATOM 1524 N N . GLY B 1 56 ? -5.25 -5.172 -3.207 1 98 56 GLY B N 1
ATOM 1525 C CA . GLY B 1 56 ? -6.125 -6.281 -3.541 1 98 56 GLY B CA 1
ATOM 1526 C C . GLY B 1 56 ? -5.84 -6.879 -4.906 1 98 56 GLY B C 1
ATOM 1527 O O . GLY B 1 56 ? -5.551 -6.152 -5.859 1 98 56 GLY B O 1
ATOM 1528 N N . CYS B 1 57 ? -5.969 -8.117 -5.027 1 96.75 57 CYS B N 1
ATOM 1529 C CA . CYS B 1 57 ? -5.699 -8.859 -6.258 1 96.75 57 CYS B CA 1
ATOM 1530 C C . CYS B 1 57 ? -6.992 -9.375 -6.875 1 96.75 57 CYS B C 1
ATOM 1532 O O . CYS B 1 57 ? -7.766 -10.07 -6.215 1 96.75 57 CYS B O 1
ATOM 1534 N N . CYS B 1 58 ? -7.227 -9.031 -8.086 1 95.88 58 CYS B N 1
ATOM 1535 C CA . CYS B 1 58 ? -8.336 -9.586 -8.859 1 95.88 58 CYS B CA 1
ATOM 1536 C C . CYS B 1 58 ? -7.875 -10.773 -9.695 1 95.88 58 CYS B C 1
ATOM 1538 O O . CYS B 1 58 ? -6.746 -10.797 -10.188 1 95.88 58 CYS B O 1
ATOM 1540 N N . SER B 1 59 ? -8.75 -11.75 -9.898 1 91.69 59 SER B N 1
ATOM 1541 C CA . SER B 1 59 ? -8.398 -12.961 -10.633 1 91.69 59 SER B CA 1
ATOM 1542 C C . SER B 1 59 ? -8.336 -12.703 -12.133 1 91.69 59 SER B C 1
ATOM 1544 O O . SER B 1 59 ? -7.547 -13.328 -12.844 1 91.69 59 SER B O 1
ATOM 1546 N N . ASN B 1 60 ? -9.156 -11.82 -12.539 1 90.94 60 ASN B N 1
ATOM 1547 C CA . ASN B 1 60 ? -9.203 -11.477 -13.953 1 90.94 60 ASN B CA 1
ATOM 1548 C C . ASN B 1 60 ? -8.203 -10.375 -14.297 1 90.94 60 ASN B C 1
ATOM 1550 O O . ASN B 1 60 ? -8.266 -9.281 -13.719 1 90.94 60 ASN B O 1
ATOM 1554 N N . PRO B 1 61 ? -7.324 -10.594 -15.281 1 88.75 61 PRO B N 1
ATOM 1555 C CA . PRO B 1 61 ? -6.293 -9.617 -15.633 1 88.75 61 PRO B CA 1
ATOM 1556 C C . PRO B 1 61 ? -6.879 -8.312 -16.172 1 88.75 61 PRO B C 1
ATOM 1558 O O . PRO B 1 61 ? -6.207 -7.277 -16.156 1 88.75 61 PRO B O 1
ATOM 1561 N N . SER B 1 62 ? -8.039 -8.367 -16.672 1 91.94 62 SER B N 1
ATOM 1562 C CA . SER B 1 62 ? -8.672 -7.172 -17.234 1 91.94 62 SER B CA 1
ATOM 1563 C C . SER B 1 62 ? -9.328 -6.328 -16.156 1 91.94 62 SER B C 1
ATOM 1565 O O . SER B 1 62 ? -9.867 -5.258 -16.438 1 91.94 62 SER B O 1
ATOM 1567 N N . GLU B 1 63 ? -9.266 -6.848 -14.914 1 94.94 63 GLU B N 1
ATOM 1568 C CA . GLU B 1 63 ? -9.898 -6.133 -13.812 1 94.94 63 GLU B CA 1
ATOM 1569 C C . GLU B 1 63 ? -8.867 -5.434 -12.938 1 94.94 63 GLU B C 1
ATOM 1571 O O . GLU B 1 63 ? -7.723 -5.887 -12.844 1 94.94 63 GLU B O 1
ATOM 1576 N N . SER B 1 64 ? -9.297 -4.348 -12.336 1 96.62 64 SER B N 1
ATOM 1577 C CA . SER B 1 64 ? -8.539 -3.658 -11.297 1 96.62 64 SER B CA 1
ATOM 1578 C C . SER B 1 64 ? -9.328 -3.572 -10 1 96.62 64 SER B C 1
ATOM 1580 O O . SER B 1 64 ? -10.555 -3.557 -10.008 1 96.62 64 SER B O 1
ATOM 1582 N N . CYS B 1 65 ? -8.625 -3.592 -8.938 1 97.88 65 CYS B N 1
ATOM 1583 C CA . CYS B 1 65 ? -9.242 -3.428 -7.629 1 97.88 65 CYS B CA 1
ATOM 1584 C C . CYS B 1 65 ? -9.562 -1.963 -7.359 1 97.88 65 CYS B C 1
ATOM 1586 O O . CYS B 1 65 ? -8.664 -1.116 -7.363 1 97.88 65 CYS B O 1
ATOM 1588 N N . VAL B 1 66 ? -10.797 -1.654 -7.086 1 98.19 66 VAL B N 1
ATOM 1589 C CA . VAL B 1 66 ? -11.195 -0.258 -6.945 1 98.19 66 VAL B CA 1
ATOM 1590 C C . VAL B 1 66 ? -12.18 -0.118 -5.789 1 98.19 66 VAL B C 1
ATOM 1592 O O . VAL B 1 66 ? -12.734 -1.112 -5.312 1 98.19 66 VAL B O 1
ATOM 1595 N N . ALA B 1 67 ? -12.344 1.141 -5.32 1 98.12 67 ALA B N 1
ATOM 1596 C CA . ALA B 1 67 ? -13.312 1.429 -4.266 1 98.12 67 ALA B CA 1
ATOM 1597 C C . ALA B 1 67 ? -14.742 1.331 -4.797 1 98.12 67 ALA B C 1
ATOM 1599 O O . ALA B 1 67 ? -15.07 1.925 -5.824 1 98.12 67 ALA B O 1
ATOM 1600 N N . ILE B 1 68 ? -15.539 0.596 -4.113 1 97.81 68 ILE B N 1
ATOM 1601 C CA . ILE B 1 68 ? -16.969 0.514 -4.418 1 97.81 68 ILE B CA 1
ATOM 1602 C C . ILE B 1 68 ? -17.75 1.457 -3.504 1 97.81 68 ILE B C 1
ATOM 1604 O O . ILE B 1 68 ? -18.781 2.004 -3.9 1 97.81 68 ILE B O 1
ATOM 1608 N N . GLU B 1 69 ? -17.266 1.631 -2.271 1 98.25 69 GLU B N 1
ATOM 1609 C CA . GLU B 1 69 ? -17.828 2.543 -1.282 1 98.25 69 GLU B CA 1
ATOM 1610 C C . GLU B 1 69 ? -16.75 3.373 -0.608 1 98.25 69 GLU B C 1
ATOM 1612 O O . GLU B 1 69 ? -15.625 2.893 -0.404 1 98.25 69 GLU B O 1
ATOM 1617 N N . MET B 1 70 ? -17.078 4.598 -0.283 1 98.38 70 MET B N 1
ATOM 1618 C CA . MET B 1 70 ? -16.141 5.523 0.343 1 98.38 70 MET B CA 1
ATOM 1619 C C . MET B 1 70 ? -16.859 6.438 1.331 1 98.38 70 MET B C 1
ATOM 1621 O O . MET B 1 70 ? -18.078 6.598 1.268 1 98.38 70 MET B O 1
ATOM 1625 N N . GLN B 1 71 ? -16.125 6.953 2.225 1 98.31 71 GLN B N 1
ATOM 1626 C CA . GLN B 1 71 ? -16.594 7.961 3.172 1 98.31 71 GLN B CA 1
ATOM 1627 C C . GLN B 1 71 ? -15.562 9.078 3.332 1 98.31 71 GLN B C 1
ATOM 1629 O O . GLN B 1 71 ? -14.359 8.836 3.256 1 98.31 71 GLN B O 1
ATOM 1634 N N . THR B 1 72 ? -16.078 10.242 3.512 1 97.75 72 THR B N 1
ATOM 1635 C CA . THR B 1 72 ? -15.188 11.367 3.795 1 97.75 72 THR B CA 1
ATOM 1636 C C . THR B 1 72 ? -14.875 11.445 5.285 1 97.75 72 THR B C 1
ATOM 1638 O O . THR B 1 72 ? -15.766 11.32 6.125 1 97.75 72 THR B O 1
ATOM 1641 N N . VAL B 1 73 ? -13.656 11.617 5.629 1 97.94 73 VAL B N 1
ATOM 1642 C CA . VAL B 1 73 ? -13.258 11.766 7.023 1 97.94 73 VAL B CA 1
ATOM 1643 C C . VAL B 1 73 ? -12.523 13.094 7.211 1 97.94 73 VAL B C 1
ATOM 1645 O O . VAL B 1 73 ? -11.859 13.578 6.289 1 97.94 73 VAL B O 1
ATOM 1648 N N . GLU B 1 74 ? -12.727 13.586 8.398 1 97 74 GLU B N 1
ATOM 1649 C CA . GLU B 1 74 ? -12.047 14.82 8.789 1 97 74 GLU B CA 1
ATOM 1650 C C . GLU B 1 74 ? -10.922 14.531 9.781 1 97 74 GLU B C 1
ATOM 1652 O O . GLU B 1 74 ? -11.156 13.953 10.844 1 97 74 GLU B O 1
ATOM 1657 N N . LEU B 1 75 ? -9.805 14.992 9.398 1 97.88 75 LEU B N 1
ATOM 1658 C CA . LEU B 1 75 ? -8.656 14.742 10.273 1 97.88 75 LEU B CA 1
ATOM 1659 C C . LEU B 1 75 ? -7.984 16.062 10.672 1 97.88 75 LEU B C 1
ATOM 1661 O O . LEU B 1 75 ? -7.926 17 9.875 1 97.88 75 LEU B O 1
ATOM 1665 N N . TYR B 1 76 ? -7.508 16.062 11.859 1 97.5 76 TYR B N 1
ATOM 1666 C CA . TYR B 1 76 ? -6.945 17.281 12.438 1 97.5 76 TYR B CA 1
ATOM 1667 C C . TYR B 1 76 ? -5.422 17.234 12.406 1 97.5 76 TYR B C 1
ATOM 1669 O O . TYR B 1 76 ? -4.809 16.25 12.812 1 97.5 76 TYR B O 1
ATOM 1677 N N . PHE B 1 77 ? -4.844 18.344 11.961 1 96.81 77 PHE B N 1
ATOM 1678 C CA . PHE B 1 77 ? -3.396 18.469 11.836 1 96.81 77 PHE B CA 1
ATOM 1679 C C . PHE B 1 77 ? -2.889 19.688 12.586 1 96.81 77 PHE B C 1
ATOM 1681 O O . PHE B 1 77 ? -3.586 20.703 12.68 1 96.81 77 PHE B O 1
ATOM 1688 N N . ILE B 1 78 ? -1.709 19.562 13.148 1 95.19 78 ILE B N 1
ATOM 1689 C CA . ILE B 1 78 ? -0.952 20.734 13.555 1 95.19 78 ILE B CA 1
ATOM 1690 C C . ILE B 1 78 ? -0.212 21.312 12.352 1 95.19 78 ILE B C 1
ATOM 1692 O O . ILE B 1 78 ? 0.486 20.594 11.641 1 95.19 78 ILE B O 1
ATOM 1696 N N . THR B 1 79 ? -0.354 22.562 12.094 1 93.56 79 THR B N 1
ATOM 1697 C CA . THR B 1 79 ? 0.282 23.203 10.945 1 93.56 79 THR B CA 1
ATOM 1698 C C . THR B 1 79 ? 1.248 24.297 11.398 1 93.56 79 THR B C 1
ATOM 1700 O O . THR B 1 79 ? 0.928 25.094 12.289 1 93.56 79 THR B O 1
ATOM 1703 N N . ILE B 1 80 ? 2.402 24.25 10.789 1 90.81 80 ILE B N 1
ATOM 1704 C CA . ILE B 1 80 ? 3.414 25.266 11.031 1 90.81 80 ILE B CA 1
ATOM 1705 C C . ILE B 1 80 ? 3.658 26.062 9.75 1 90.81 80 ILE B C 1
ATOM 1707 O O . ILE B 1 80 ? 3.898 25.484 8.688 1 90.81 80 ILE B O 1
ATOM 1711 N N . THR B 1 81 ? 3.469 27.359 9.82 1 87.44 81 THR B N 1
ATOM 1712 C CA . THR B 1 81 ? 3.668 28.219 8.656 1 87.44 81 THR B CA 1
ATOM 1713 C C . THR B 1 81 ? 4.93 29.047 8.812 1 87.44 81 THR B C 1
ATOM 1715 O O . THR B 1 81 ? 5.191 29.594 9.891 1 87.44 81 THR B O 1
ATOM 1718 N N . LEU B 1 82 ? 5.758 28.984 7.777 1 81.44 82 LEU B N 1
ATOM 1719 C CA . LEU B 1 82 ? 6.941 29.828 7.758 1 81.44 82 LEU B CA 1
ATOM 1720 C C . LEU B 1 82 ? 6.68 31.109 6.969 1 81.44 82 LEU B C 1
ATOM 1722 O O . LEU B 1 82 ? 6.242 31.047 5.816 1 81.44 82 LEU B O 1
ATOM 1726 N N . GLN B 1 83 ? 6.496 32.156 7.637 1 74.25 83 GLN B N 1
ATOM 1727 C CA . GLN B 1 83 ? 6.258 33.438 6.961 1 74.25 83 GLN B CA 1
ATOM 1728 C C . GLN B 1 83 ? 7.535 34.281 6.871 1 74.25 83 GLN B C 1
ATOM 1730 O O . GLN B 1 83 ? 8.398 34.188 7.75 1 74.25 83 GLN B O 1
ATOM 1735 N N . VAL B 1 84 ? 7.801 34.625 5.609 1 67.62 84 VAL B N 1
ATOM 1736 C CA . VAL B 1 84 ? 8.883 35.594 5.418 1 67.62 84 VAL B CA 1
ATOM 1737 C C . VAL B 1 84 ? 8.469 36.938 5.969 1 67.62 84 VAL B C 1
ATOM 1739 O O . VAL B 1 84 ? 7.41 37.469 5.613 1 67.62 84 VAL B O 1
ATOM 1742 N N . GLN B 1 85 ? 8.82 37.281 7.148 1 64.31 85 GLN B N 1
ATOM 1743 C CA . GLN B 1 85 ? 8.492 38.625 7.598 1 64.31 85 GLN B CA 1
ATOM 1744 C C . GLN B 1 85 ? 8.953 39.688 6.586 1 64.31 85 GLN B C 1
ATOM 1746 O O . GLN B 1 85 ? 9.602 39.344 5.594 1 64.31 85 GLN B O 1
ATOM 1751 N N . SER B 1 86 ? 9.547 40.875 6.93 1 59.28 86 SER B N 1
ATOM 1752 C CA . SER B 1 86 ? 9.859 42.094 6.195 1 59.28 86 SER B CA 1
ATOM 1753 C C . SER B 1 86 ? 10.953 41.844 5.168 1 59.28 86 SER B C 1
ATOM 1755 O O . SER B 1 86 ? 11.898 41.094 5.422 1 59.28 86 SER B O 1
ATOM 1757 N N . PRO B 1 87 ? 10.711 42.344 3.807 1 59.34 87 PRO B N 1
ATOM 1758 C CA . PRO B 1 87 ? 11.727 42.219 2.754 1 59.34 87 PRO B CA 1
ATOM 1759 C C . PRO B 1 87 ? 13.133 42.531 3.254 1 59.34 87 PRO B C 1
ATOM 1761 O O . PRO B 1 87 ? 14.117 42.125 2.637 1 59.34 87 PRO B O 1
ATOM 1764 N N . PHE B 1 88 ? 13.148 43.406 4.203 1 64.75 88 PHE B N 1
ATOM 1765 C CA . PHE B 1 88 ? 14.461 43.906 4.59 1 64.75 88 PHE B CA 1
ATOM 1766 C C . PHE B 1 88 ? 15.109 42.969 5.613 1 64.75 88 PHE B C 1
ATOM 1768 O O . PHE B 1 88 ? 16.312 43.062 5.867 1 64.75 88 PHE B O 1
ATOM 1775 N N . LYS B 1 89 ? 14.328 42.156 6.336 1 57.78 89 LYS B N 1
ATOM 1776 C CA . LYS B 1 89 ? 14.953 41.281 7.309 1 57.78 89 LYS B CA 1
ATOM 1777 C C . LYS B 1 89 ? 14.734 39.812 6.926 1 57.78 89 LYS B C 1
ATOM 1779 O O . LYS B 1 89 ? 13.594 39.375 6.742 1 57.78 89 LYS B O 1
ATOM 1784 N N . ASN B 1 90 ? 15.57 39.156 6.18 1 58 90 ASN B N 1
ATOM 1785 C CA . ASN B 1 90 ? 15.695 37.812 5.668 1 58 90 ASN B CA 1
ATOM 1786 C C . ASN B 1 90 ? 15.305 36.781 6.727 1 58 90 ASN B C 1
ATOM 1788 O O . ASN B 1 90 ? 15.805 35.656 6.715 1 58 90 ASN B O 1
ATOM 1792 N N . ARG B 1 91 ? 14.586 37.281 7.828 1 61.19 91 ARG B N 1
ATOM 1793 C CA . ARG B 1 91 ? 14.391 36.281 8.867 1 61.19 91 ARG B CA 1
ATOM 1794 C C . ARG B 1 91 ? 13.016 35.625 8.75 1 61.19 91 ARG B C 1
ATOM 1796 O O . ARG B 1 91 ? 11.992 36.312 8.688 1 61.19 91 ARG B O 1
ATOM 1803 N N . ARG B 1 92 ? 12.852 34.5 8.25 1 62.34 92 ARG B N 1
ATOM 1804 C CA . ARG B 1 92 ? 11.641 33.688 8.289 1 62.34 92 ARG B CA 1
ATOM 1805 C C . ARG B 1 92 ? 11.203 33.438 9.727 1 62.34 92 ARG B C 1
ATOM 1807 O O . ARG B 1 92 ? 12 33 10.555 1 62.34 92 ARG B O 1
ATOM 1814 N N . VAL B 1 93 ? 10.148 34.094 10.141 1 69 93 VAL B N 1
ATOM 1815 C CA . VAL B 1 93 ? 9.656 33.875 11.492 1 69 93 VAL B CA 1
ATOM 1816 C C . VAL B 1 93 ? 8.57 32.781 11.484 1 69 93 VAL B C 1
ATOM 1818 O O . VAL B 1 93 ? 7.676 32.812 10.633 1 69 93 VAL B O 1
ATOM 1821 N N . ARG B 1 94 ? 8.789 31.797 12.25 1 72.81 94 ARG B N 1
ATOM 1822 C CA . ARG B 1 94 ? 7.797 30.75 12.461 1 72.81 94 ARG B CA 1
ATOM 1823 C C . ARG B 1 94 ? 6.574 31.297 13.188 1 72.81 94 ARG B C 1
ATOM 1825 O O . ARG B 1 94 ? 6.707 31.984 14.211 1 72.81 94 ARG B O 1
ATOM 1832 N N . GLN B 1 95 ? 5.473 31.141 12.461 1 78.06 95 GLN B N 1
ATOM 1833 C CA . GLN B 1 95 ? 4.234 31.484 13.148 1 78.06 95 GLN B CA 1
ATOM 1834 C C . GLN B 1 95 ? 3.844 30.422 14.156 1 78.06 95 GLN B C 1
ATOM 1836 O O . GLN B 1 95 ? 4.332 29.281 14.086 1 78.06 95 GLN B O 1
ATOM 1841 N N . SER B 1 96 ? 3.041 30.844 15.117 1 85.25 96 SER B N 1
ATOM 1842 C CA . SER B 1 96 ? 2.512 29.875 16.078 1 85.25 96 SER B CA 1
ATOM 1843 C C . SER B 1 96 ? 1.768 28.75 15.367 1 85.25 96 SER B C 1
ATOM 1845 O O . SER B 1 96 ? 1.061 28.984 14.383 1 85.25 96 SER B O 1
ATOM 1847 N N . PRO B 1 97 ? 1.96 27.547 15.805 1 90 97 PRO B N 1
ATOM 1848 C CA . PRO B 1 97 ? 1.245 26.406 15.211 1 90 97 PRO B CA 1
ATOM 1849 C C . PRO B 1 97 ? -0.272 26.562 15.281 1 90 97 PRO B C 1
ATOM 1851 O O . PRO B 1 97 ? -0.797 27.109 16.266 1 90 97 PRO B O 1
ATOM 1854 N N . LYS B 1 98 ? -0.822 26.188 14.195 1 92.56 98 LYS B N 1
ATOM 1855 C CA . LYS B 1 98 ? -2.279 26.188 14.109 1 92.56 98 LYS B CA 1
ATOM 1856 C C . LYS B 1 98 ? -2.818 24.781 13.852 1 92.56 98 LYS B C 1
ATOM 1858 O O . LYS B 1 98 ? -2.074 23.891 13.438 1 92.56 98 LYS B O 1
ATOM 1863 N N . ILE B 1 99 ? -4.133 24.609 14.273 1 95.25 99 ILE B N 1
ATOM 1864 C CA . ILE B 1 99 ? -4.797 23.344 13.969 1 95.25 99 ILE B CA 1
ATOM 1865 C C . ILE B 1 99 ? -5.621 23.484 12.695 1 95.25 99 ILE B C 1
ATOM 1867 O O . ILE B 1 99 ? -6.387 24.438 12.547 1 95.25 99 ILE B O 1
ATOM 1871 N N . GLU B 1 100 ? -5.352 22.594 11.773 1 94.19 100 GLU B N 1
ATOM 1872 C CA . GLU B 1 100 ? -6.137 22.562 10.539 1 94.19 100 GLU B CA 1
ATOM 1873 C C . GLU B 1 100 ? -6.879 21.25 10.383 1 94.19 100 GLU B C 1
ATOM 1875 O O . GLU B 1 100 ? -6.328 20.188 10.68 1 94.19 100 GLU B O 1
ATOM 1880 N N . LYS B 1 101 ? -8.102 21.422 9.945 1 95.44 101 LYS B N 1
ATOM 1881 C CA . LYS B 1 101 ? -8.938 20.266 9.617 1 95.44 101 LYS B CA 1
ATOM 1882 C C . LYS B 1 101 ? -8.93 19.984 8.117 1 95.44 101 LYS B C 1
ATOM 1884 O O . LYS B 1 101 ? -9.281 20.859 7.32 1 95.44 101 LYS B O 1
ATOM 1889 N N . LEU B 1 102 ? -8.531 18.812 7.781 1 95.88 102 LEU B N 1
ATOM 1890 C CA . LEU B 1 102 ? -8.484 18.453 6.371 1 95.88 102 LEU B CA 1
ATOM 1891 C C . LEU B 1 102 ? -9.422 17.281 6.082 1 95.88 102 LEU B C 1
ATOM 1893 O O . LEU B 1 102 ? -9.562 16.375 6.906 1 95.88 102 LEU B O 1
ATOM 1897 N N . LEU B 1 103 ? -9.992 17.312 4.906 1 96.5 103 LEU B N 1
ATOM 1898 C CA . LEU B 1 103 ? -10.891 16.25 4.473 1 96.5 103 LEU B CA 1
ATOM 1899 C C . LEU B 1 103 ? -10.156 15.25 3.59 1 96.5 103 LEU B C 1
ATOM 1901 O O . LEU B 1 103 ? -9.391 15.641 2.703 1 96.5 103 LEU B O 1
ATOM 1905 N N . PHE B 1 104 ? -10.469 13.969 3.873 1 97.25 104 PHE B N 1
ATOM 1906 C CA . PHE B 1 104 ? -9.898 12.883 3.086 1 97.25 104 PHE B CA 1
ATOM 1907 C C . PHE B 1 104 ? -10.977 11.867 2.699 1 97.25 104 PHE B C 1
ATOM 1909 O O . PHE B 1 104 ? -12 11.758 3.375 1 97.25 104 PHE B O 1
ATOM 1916 N N . THR B 1 105 ? -10.703 11.211 1.656 1 97.69 105 THR B N 1
ATOM 1917 C CA . THR B 1 105 ? -11.562 10.094 1.267 1 97.69 105 THR B CA 1
ATOM 1918 C C . THR B 1 105 ? -11.039 8.781 1.848 1 97.69 105 THR B C 1
ATOM 1920 O O . THR B 1 105 ? -9.859 8.461 1.706 1 97.69 105 THR B O 1
ATOM 1923 N N . ASN B 1 106 ? -11.906 8.078 2.529 1 98.5 106 ASN B N 1
ATOM 1924 C CA . ASN B 1 106 ? -11.609 6.754 3.074 1 98.5 106 ASN B CA 1
ATOM 1925 C C . ASN B 1 106 ? -12.438 5.672 2.396 1 98.5 106 ASN B C 1
ATOM 1927 O O . ASN B 1 106 ? -13.672 5.727 2.412 1 98.5 106 ASN B O 1
ATOM 1931 N N . HIS B 1 107 ? -11.758 4.809 1.758 1 98.56 107 HIS B N 1
ATOM 1932 C CA . HIS B 1 107 ? -12.492 3.719 1.124 1 98.56 107 HIS B CA 1
ATOM 1933 C C . HIS B 1 107 ? -13.055 2.756 2.164 1 98.56 107 HIS B C 1
ATOM 1935 O O . HIS B 1 107 ? -12.383 2.434 3.146 1 98.56 107 HIS B O 1
ATOM 1941 N N . THR B 1 108 ? -14.297 2.244 1.964 1 98.44 108 THR B N 1
ATOM 1942 C CA . THR B 1 108 ? -14.922 1.394 2.971 1 98.44 108 THR B CA 1
ATOM 1943 C C . THR B 1 108 ? -15.281 0.035 2.379 1 98.44 108 THR B C 1
ATOM 1945 O O . THR B 1 108 ? -15.555 -0.915 3.115 1 98.44 108 THR B O 1
ATOM 1948 N N . LEU B 1 109 ? -15.273 -0.06 1.036 1 98.38 109 LEU B N 1
ATOM 1949 C CA . LEU B 1 109 ? -15.516 -1.322 0.348 1 98.38 109 LEU B CA 1
ATOM 1950 C C . LEU B 1 109 ? -14.789 -1.36 -0.992 1 98.38 109 LEU B C 1
ATOM 1952 O O . LEU B 1 109 ? -14.797 -0.376 -1.734 1 98.38 109 LEU B O 1
ATOM 1956 N N . CYS B 1 110 ? -14.227 -2.453 -1.25 1 98.38 110 CYS B N 1
ATOM 1957 C CA . CYS B 1 110 ? -13.516 -2.633 -2.514 1 98.38 110 CYS B CA 1
ATOM 1958 C C . CYS B 1 110 ? -14.219 -3.666 -3.389 1 98.38 110 CYS B C 1
ATOM 1960 O O . CYS B 1 110 ? -15.016 -4.461 -2.895 1 98.38 110 CYS B O 1
ATOM 1962 N N . GLY B 1 111 ? -13.875 -3.592 -4.664 1 97.81 111 GLY B N 1
ATOM 1963 C CA . GLY B 1 111 ? -14.352 -4.57 -5.629 1 97.81 111 GLY B CA 1
ATOM 1964 C C . GLY B 1 111 ? -13.578 -4.543 -6.934 1 97.81 111 GLY B C 1
ATOM 1965 O O . GLY B 1 111 ? -12.914 -3.553 -7.246 1 97.81 111 GLY B O 1
ATOM 1966 N N . CYS B 1 112 ? -13.562 -5.688 -7.633 1 97.44 112 CYS B N 1
ATOM 1967 C CA . CYS B 1 112 ? -12.898 -5.789 -8.93 1 97.44 112 CYS B CA 1
ATOM 1968 C C . CYS B 1 112 ? -13.797 -5.254 -10.039 1 97.44 112 CYS B C 1
ATOM 1970 O O . CYS B 1 112 ? -14.961 -5.645 -10.148 1 97.44 112 CYS B O 1
ATOM 1972 N N . ARG B 1 113 ? -13.227 -4.305 -10.812 1 96.69 113 ARG B N 1
ATOM 1973 C CA . ARG B 1 113 ? -13.953 -3.715 -11.93 1 96.69 113 ARG B CA 1
ATOM 1974 C C . ARG B 1 113 ? -13.117 -3.764 -13.203 1 96.69 113 ARG B C 1
ATOM 1976 O O . ARG B 1 113 ? -11.891 -3.629 -13.156 1 96.69 113 ARG B O 1
ATOM 1983 N N . ILE B 1 114 ? -13.781 -3.998 -14.336 1 94.56 114 ILE B N 1
ATOM 1984 C CA . ILE B 1 114 ? -13.102 -4.035 -15.625 1 94.56 114 ILE B CA 1
ATOM 1985 C C . ILE B 1 114 ? -12.5 -2.666 -15.93 1 94.56 114 ILE B C 1
ATOM 1987 O O . ILE B 1 114 ? -13.148 -1.638 -15.727 1 94.56 114 ILE B O 1
ATOM 1991 N N . ARG B 1 115 ? -11.164 -2.664 -16.266 1 85.62 115 ARG B N 1
ATOM 1992 C CA . ARG B 1 115 ? -10.469 -1.425 -16.594 1 85.62 115 ARG B CA 1
ATOM 1993 C C . ARG B 1 115 ? -11.062 -0.778 -17.828 1 85.62 115 ARG B C 1
ATOM 1995 O O . ARG B 1 115 ? -11.18 -1.421 -18.875 1 85.62 115 ARG B O 1
ATOM 2002 N N . ASN B 1 116 ? -12.016 0.111 -17.656 1 71.38 116 ASN B N 1
ATOM 2003 C CA . ASN B 1 116 ? -12.523 0.833 -18.812 1 71.38 116 ASN B CA 1
ATOM 2004 C C . ASN B 1 116 ? -11.625 2.02 -19.172 1 71.38 116 ASN B C 1
ATOM 2006 O O . ASN B 1 116 ? -10.945 2.566 -18.297 1 71.38 116 ASN B O 1
ATOM 2010 N N . SER B 1 117 ? -11.195 2.312 -20.453 1 58.38 117 SER B N 1
ATOM 2011 C CA . SER B 1 117 ? -10.492 3.506 -20.922 1 58.38 117 SER B CA 1
ATOM 2012 C C . SER B 1 117 ? -10.852 4.723 -20.078 1 58.38 117 SER B C 1
ATOM 2014 O O . SER B 1 117 ? -10.039 5.633 -19.906 1 58.38 117 SER B O 1
ATOM 2016 N N . SER B 1 118 ? -11.977 4.945 -19.641 1 51.72 118 SER B N 1
ATOM 2017 C CA . SER B 1 118 ? -12.422 6.133 -18.922 1 51.72 118 SER B CA 1
ATOM 2018 C C . SER B 1 118 ? -12.055 6.059 -17.453 1 51.72 118 SER B C 1
ATOM 2020 O O . SER B 1 118 ? -12.102 7.07 -16.75 1 51.72 118 SER B O 1
ATOM 2022 N N . ASP B 1 119 ? -12.016 4.988 -16.875 1 50.75 119 ASP B N 1
ATOM 2023 C CA . ASP B 1 119 ? -11.898 4.777 -15.438 1 50.75 119 ASP B CA 1
ATOM 2024 C C . ASP B 1 119 ? -10.477 5.043 -14.953 1 50.75 119 ASP B C 1
ATOM 2026 O O . ASP B 1 119 ? -10.188 4.957 -13.758 1 50.75 119 ASP B O 1
ATOM 2030 N N . GLN B 1 120 ? -9.477 4.98 -15.828 1 46.16 120 GLN B N 1
ATOM 2031 C CA . GLN B 1 120 ? -8.156 5.363 -15.336 1 46.16 120 GLN B CA 1
ATOM 2032 C C . GLN B 1 120 ? -8.219 6.668 -14.547 1 46.16 120 GLN B C 1
ATOM 2034 O O . GLN B 1 120 ? -7.258 7.039 -13.875 1 46.16 120 GLN B O 1
ATOM 2039 N N . ASP B 1 121 ? -9.211 7.465 -14.844 1 41.94 121 ASP B N 1
ATOM 2040 C CA . ASP B 1 121 ? -9.227 8.828 -14.328 1 41.94 121 ASP B CA 1
ATOM 2041 C C . ASP B 1 121 ? -9.609 8.852 -12.852 1 41.94 121 ASP B C 1
ATOM 2043 O O . ASP B 1 121 ? -9.383 9.852 -12.156 1 41.94 121 ASP B O 1
ATOM 2047 N N . ILE B 1 122 ? -10.406 7.879 -12.367 1 44.56 122 ILE B N 1
ATOM 2048 C CA . ILE B 1 122 ? -10.977 8.094 -11.039 1 44.56 122 ILE B CA 1
ATOM 2049 C C . ILE B 1 122 ? -9.891 7.934 -9.977 1 44.56 122 ILE B C 1
ATOM 2051 O O . ILE B 1 122 ? -10.094 8.289 -8.812 1 44.56 122 ILE B O 1
ATOM 2055 N N . ASN B 1 123 ? -9 6.988 -10.148 1 44.97 123 ASN B N 1
ATOM 2056 C CA . ASN B 1 123 ? -8.094 6.793 -9.023 1 44.97 123 ASN B CA 1
ATOM 2057 C C . ASN B 1 123 ? -7.359 8.086 -8.664 1 44.97 123 ASN B C 1
ATOM 2059 O O . ASN B 1 123 ? -6.527 8.094 -7.75 1 44.97 123 ASN B O 1
ATOM 2063 N N . SER B 1 124 ? -7.156 8.875 -9.68 1 43.81 124 SER B N 1
ATOM 2064 C CA . SER B 1 124 ? -6.496 10.117 -9.297 1 43.81 124 SER B CA 1
ATOM 2065 C C . SER B 1 124 ? -7.379 10.953 -8.375 1 43.81 124 SER B C 1
ATOM 2067 O O . SER B 1 124 ? -7.887 12 -8.781 1 43.81 124 SER B O 1
ATOM 2069 N N . ASP B 1 125 ? -8.391 10.438 -7.938 1 40.66 125 ASP B N 1
ATOM 2070 C CA . ASP B 1 125 ? -9.367 11.227 -7.191 1 40.66 125 ASP B CA 1
ATOM 2071 C C . ASP B 1 125 ? -8.672 12.266 -6.309 1 40.66 125 ASP B C 1
ATOM 2073 O O . ASP B 1 125 ? -7.488 12.125 -5.992 1 40.66 125 ASP B O 1
ATOM 2077 N N . ASP B 1 126 ? -9.625 13.047 -5.609 1 44.31 126 ASP B N 1
ATOM 2078 C CA . ASP B 1 126 ? -10.125 14.297 -5.039 1 44.31 126 ASP B CA 1
ATOM 2079 C C . ASP B 1 126 ? -9.484 14.57 -3.682 1 44.31 126 ASP B C 1
ATOM 2081 O O . ASP B 1 126 ? -10.156 14.523 -2.648 1 44.31 126 ASP B O 1
ATOM 2085 N N . ASP B 1 127 ? -8.5 13.773 -3.307 1 48.16 127 ASP B N 1
ATOM 2086 C CA . ASP B 1 127 ? -8.242 14.328 -1.979 1 48.16 127 ASP B CA 1
ATOM 2087 C C . ASP B 1 127 ? -8.031 15.836 -2.043 1 48.16 127 ASP B C 1
ATOM 2089 O O . ASP B 1 127 ? -6.891 16.312 -2.068 1 48.16 127 ASP B O 1
ATOM 2093 N N . HIS B 1 128 ? -8.797 16.453 -2.934 1 46.47 128 HIS B N 1
ATOM 2094 C CA . HIS B 1 128 ? -8.758 17.891 -2.729 1 46.47 128 HIS B CA 1
ATOM 2095 C C . HIS B 1 128 ? -9.016 18.25 -1.27 1 46.47 128 HIS B C 1
ATOM 2097 O O . HIS B 1 128 ? -10.109 18 -0.751 1 46.47 128 HIS B O 1
ATOM 2103 N N . ASN B 1 129 ? -8.023 18.172 -0.496 1 46.31 129 ASN B N 1
ATOM 2104 C CA . ASN B 1 129 ? -8.117 18.688 0.865 1 46.31 129 ASN B CA 1
ATOM 2105 C C . ASN B 1 129 ? -8.703 20.109 0.889 1 46.31 129 ASN B C 1
ATOM 2107 O O . ASN B 1 129 ? -8.117 21.031 0.332 1 46.31 129 ASN B O 1
ATOM 2111 N N . ARG B 1 130 ? -10.039 20.281 0.816 1 44.84 130 ARG B N 1
ATOM 2112 C CA . ARG B 1 130 ? -10.625 21.594 1.07 1 44.84 130 ARG B CA 1
ATOM 2113 C C . ARG B 1 130 ? -10.102 22.188 2.373 1 44.84 130 ARG B C 1
ATOM 2115 O O . ARG B 1 130 ? -10.188 21.547 3.428 1 44.84 130 ARG B O 1
ATOM 2122 N N . GLU B 1 131 ? -9.172 23.078 2.383 1 45.34 131 GLU B N 1
ATOM 2123 C CA . GLU B 1 131 ? -8.641 23.891 3.475 1 45.34 131 GLU B CA 1
ATOM 2124 C C . GLU B 1 131 ? -9.75 24.609 4.223 1 45.34 131 GLU B C 1
ATOM 2126 O O . GLU B 1 131 ? -10.422 25.469 3.658 1 45.34 131 GLU B O 1
ATOM 2131 N N . ASN B 1 132 ? 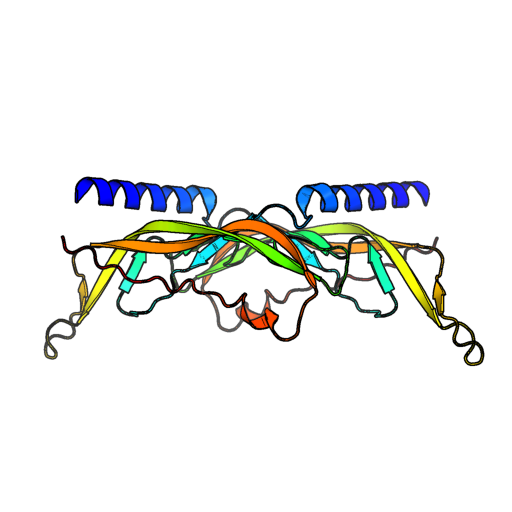-10.516 24 5.047 1 40.53 132 ASN B N 1
ATOM 2132 C CA . ASN B 1 132 ? -11.367 24.844 5.879 1 40.53 132 ASN B CA 1
ATOM 2133 C C . ASN B 1 132 ? -10.586 25.484 7.023 1 40.53 132 ASN B C 1
ATOM 2135 O O . ASN B 1 132 ? -10.047 24.781 7.879 1 40.53 132 ASN B O 1
ATOM 2139 N N . GLU B 1 133 ? -10.109 26.656 6.828 1 41.34 133 GLU B N 1
ATOM 2140 C CA . GLU B 1 133 ? -9.508 27.5 7.859 1 41.34 133 GLU B CA 1
ATOM 2141 C C . GLU B 1 133 ? -10.461 27.688 9.039 1 41.34 133 GLU B C 1
ATOM 2143 O O . GLU B 1 133 ? -11.594 28.125 8.859 1 41.34 133 GLU B O 1
ATOM 2148 N N . VAL B 1 134 ? -10.375 26.938 10.016 1 38.22 134 VAL B N 1
ATOM 2149 C CA . VAL B 1 134 ? -11.109 27.266 11.234 1 38.22 134 VAL B CA 1
ATOM 2150 C C . VAL B 1 134 ? -10.484 28.5 11.898 1 38.22 134 VAL B C 1
ATOM 2152 O O . VAL B 1 134 ? -9.289 28.516 12.18 1 38.22 134 VAL B O 1
ATOM 2155 N N . ASP B 1 135 ? -11.023 29.656 11.672 1 36.47 135 ASP B N 1
ATOM 2156 C CA . ASP B 1 135 ? -10.688 30.875 12.406 1 36.47 135 ASP B CA 1
ATOM 2157 C C . ASP B 1 135 ? -10.734 30.641 13.914 1 36.47 135 ASP B C 1
ATOM 2159 O O . ASP B 1 135 ? -11.742 30.156 14.445 1 36.47 135 ASP B O 1
ATOM 2163 N N . LEU B 1 136 ? -9.594 30.516 14.617 1 30.17 136 LEU B N 1
ATOM 2164 C CA . LEU B 1 136 ? -9.602 30.672 16.062 1 30.17 136 LEU B CA 1
ATOM 2165 C C . LEU B 1 136 ? -9.945 32.094 16.453 1 30.17 136 LEU B C 1
ATOM 2167 O O . LEU B 1 136 ? -9.461 33.062 15.836 1 30.17 136 LEU B O 1
#